Protein AF-A0A1H4YDI3-F1 (afdb_monomer)

Nearest PDB structures (foldseek):
  6fhm-assembly1_B  TM=6.737E-01  e=6.163E-01  Escherichia coli K-12
  8chx-assembly1_B  TM=6.871E-01  e=1.970E+00  Vibrio cholerae
  7z6x-assembly1_A  TM=6.974E-01  e=2.391E+00  Escherichia coli K-12
  8a4a-assembly1_A  TM=4.684E-01  e=6.574E-01  Homo sapiens
  2zpd-assembly1_A  TM=6.720E-01  e=4.865E+00  Escherichia coli K-12

Foldseek 3Di:
DPPVPVVVVVVVVVVVVVVVCCVPPVVVVVVVVVVVVVVVVVVVVVVVVVVVVVVVVVVVVVVLVVVLVLLLPQDDLVHRGGPLPRQADFFDALVSVCVSLPPFDWDDDVFKIKTACVVVDPFFGMKIFGADPVRTTLEIETETEPDCSNCQQDPVQHGHPSNVSNVVSCCVSAVPADQDQDSVWRFGFGQDDDPVDNRRSRGHTYGYDD

Secondary structure (DSSP, 8-state):
--GGG-HHHHHHHHHHHHHHHIIIIIHHHHHHHHHHHHHHHHHHHHHHHHHHHHHHHHHHHHHHHHHHHHHHTSB-TT-SSBTT-TTS-TTSBTHHHHHHTTTSEEEEETTEEEEE-BTTBSSEEEEEEEE-TTSBEEEEEEEEP-STT-TT--TTSS--HHHHHHHHHHHHHSTT--B--BTTB--BB---B-TT---B----BEE---

Structure (mmCIF, N/CA/C/O backbone):
data_AF-A0A1H4YDI3-F1
#
_entry.id   AF-A0A1H4YDI3-F1
#
loop_
_atom_site.group_PDB
_atom_site.id
_atom_site.type_symbol
_atom_site.label_atom_id
_atom_site.label_alt_id
_atom_site.label_comp_id
_atom_site.label_asym_id
_atom_site.label_entity_id
_atom_site.label_seq_id
_atom_site.pdbx_PDB_ins_code
_atom_site.Cartn_x
_atom_site.Cartn_y
_atom_site.Cartn_z
_atom_site.occupancy
_atom_site.B_iso_or_equiv
_atom_site.auth_seq_id
_atom_site.auth_comp_id
_atom_site.auth_asym_id
_atom_site.auth_atom_id
_atom_site.pdbx_PDB_model_num
ATOM 1 N N . MET A 1 1 ? 56.787 16.777 -76.808 1.00 64.00 1 MET A N 1
ATOM 2 C CA . MET A 1 1 ? 56.468 15.878 -75.679 1.00 64.00 1 MET A CA 1
ATOM 3 C C . MET A 1 1 ? 54.967 15.919 -75.471 1.00 64.00 1 MET A C 1
ATOM 5 O O . MET A 1 1 ? 54.433 17.010 -75.316 1.00 64.00 1 MET A O 1
ATOM 9 N N . ASP A 1 2 ? 54.290 14.775 -75.559 1.00 82.88 2 ASP A N 1
ATOM 10 C CA . ASP A 1 2 ? 52.839 14.692 -75.374 1.00 82.88 2 ASP A CA 1
ATOM 11 C C . ASP A 1 2 ? 52.529 14.698 -73.872 1.00 82.88 2 ASP A C 1
ATOM 13 O O . ASP A 1 2 ? 52.872 13.763 -73.145 1.00 82.88 2 ASP A O 1
ATOM 17 N N . TRP A 1 3 ? 51.937 15.787 -73.384 1.00 79.75 3 TRP A N 1
ATOM 18 C CA . TRP A 1 3 ? 51.653 15.993 -71.959 1.00 79.75 3 TRP A CA 1
ATOM 19 C C . TRP A 1 3 ? 50.736 14.902 -71.385 1.00 79.75 3 TRP A C 1
ATOM 21 O O . TRP A 1 3 ? 50.788 14.613 -70.191 1.00 79.75 3 TRP A O 1
ATOM 31 N N . LYS A 1 4 ? 49.960 14.234 -72.248 1.00 80.06 4 LYS A N 1
ATOM 32 C CA . LYS A 1 4 ? 49.072 13.116 -71.907 1.00 80.06 4 LYS A CA 1
ATOM 33 C C . LYS A 1 4 ? 49.805 11.898 -71.343 1.00 80.06 4 LYS A C 1
ATOM 35 O O . LYS A 1 4 ? 49.199 11.107 -70.632 1.00 80.06 4 LYS A O 1
ATOM 40 N N . SER A 1 5 ? 51.097 11.757 -71.639 1.00 83.69 5 SER A N 1
ATOM 41 C CA . SER A 1 5 ? 51.925 10.643 -71.158 1.00 83.69 5 SER A CA 1
ATOM 42 C C . SER A 1 5 ? 52.764 11.010 -69.931 1.00 83.69 5 SER A C 1
ATOM 44 O O . SER A 1 5 ? 53.575 10.203 -69.479 1.00 83.69 5 SER A O 1
ATOM 46 N N . HIS A 1 6 ? 52.615 12.225 -69.386 1.00 85.31 6 HIS A N 1
ATOM 47 C CA . HIS A 1 6 ? 53.397 12.640 -68.228 1.00 85.31 6 HIS A CA 1
ATOM 48 C C . HIS A 1 6 ? 52.883 11.914 -66.969 1.00 85.31 6 HIS A C 1
ATOM 50 O O . HIS A 1 6 ? 51.723 12.111 -66.589 1.00 85.31 6 HIS A O 1
ATOM 56 N N . PRO A 1 7 ? 53.717 11.115 -66.276 1.00 84.88 7 PRO A N 1
ATOM 57 C CA . PRO A 1 7 ? 53.269 10.209 -65.212 1.00 84.88 7 PRO A CA 1
ATOM 58 C C . PRO A 1 7 ? 52.548 10.933 -64.066 1.00 84.88 7 PRO A C 1
ATOM 60 O O . PRO A 1 7 ? 51.592 10.414 -63.498 1.00 84.88 7 PRO A O 1
ATOM 63 N N . VAL A 1 8 ? 52.943 12.177 -63.782 1.00 87.75 8 VAL A N 1
ATOM 64 C CA . VAL A 1 8 ? 52.304 13.028 -62.764 1.00 87.75 8 VAL A CA 1
ATOM 65 C C . VAL A 1 8 ? 50.861 13.405 -63.131 1.00 87.75 8 VAL A C 1
ATOM 67 O O . VAL A 1 8 ? 49.991 13.399 -62.265 1.00 87.75 8 VAL A O 1
ATOM 70 N N . ILE A 1 9 ? 50.582 13.711 -64.403 1.00 86.56 9 ILE A N 1
ATOM 71 C CA . ILE A 1 9 ? 49.241 14.128 -64.849 1.00 86.56 9 ILE A CA 1
ATOM 72 C C . ILE A 1 9 ? 48.292 12.926 -64.848 1.00 86.56 9 ILE A C 1
ATOM 74 O O . ILE A 1 9 ? 47.146 13.036 -64.410 1.00 86.56 9 ILE A O 1
ATOM 78 N N . VAL A 1 10 ? 48.780 11.756 -65.267 1.00 85.44 10 VAL A N 1
ATOM 79 C CA . VAL A 1 10 ? 48.018 10.502 -65.196 1.00 85.44 10 VAL A CA 1
ATOM 80 C C . VAL A 1 10 ? 47.691 10.151 -63.740 1.00 85.44 10 VAL A C 1
ATOM 82 O O . VAL A 1 10 ? 46.537 9.873 -63.431 1.00 85.44 10 VAL A O 1
ATOM 85 N N . ALA A 1 11 ? 48.659 10.267 -62.823 1.00 88.19 11 ALA A N 1
ATOM 86 C CA . ALA A 1 11 ? 48.428 10.023 -61.398 1.00 88.19 11 ALA A CA 1
ATOM 87 C C . ALA A 1 11 ? 47.399 10.995 -60.785 1.00 88.19 11 ALA A C 1
ATOM 89 O O . ALA A 1 11 ? 46.502 10.571 -60.051 1.00 88.19 11 ALA A O 1
ATOM 90 N N . LEU A 1 12 ? 47.483 12.290 -61.119 1.00 89.69 12 LEU A N 1
ATOM 91 C CA . LEU A 1 12 ? 46.531 13.303 -60.651 1.00 89.69 12 LEU A CA 1
ATOM 92 C C . LEU A 1 12 ? 45.117 13.055 -61.180 1.00 89.69 12 LEU A C 1
ATOM 94 O O . LEU A 1 12 ? 44.156 13.124 -60.417 1.00 89.69 12 LEU A O 1
ATOM 98 N N . THR A 1 13 ? 44.980 12.733 -62.467 1.00 87.19 13 THR A N 1
ATOM 99 C CA . THR A 1 13 ? 43.671 12.454 -63.075 1.00 87.19 13 THR A CA 1
ATOM 100 C C . THR A 1 13 ? 43.047 11.179 -62.510 1.00 87.19 13 THR A C 1
ATOM 102 O O . THR A 1 13 ? 41.872 11.201 -62.147 1.00 87.19 13 THR A O 1
ATOM 105 N N . SER A 1 14 ? 43.821 10.106 -62.308 1.00 90.94 14 SER A N 1
ATOM 106 C CA . SER A 1 14 ? 43.319 8.897 -61.637 1.00 90.94 14 SER A CA 1
ATOM 107 C C . SER A 1 14 ? 42.930 9.148 -60.176 1.00 90.94 14 SER A C 1
ATOM 109 O O . SER A 1 14 ? 41.908 8.638 -59.710 1.00 90.94 14 SER A O 1
ATOM 111 N N . GLY A 1 15 ? 43.703 9.972 -59.458 1.00 92.69 15 GLY A N 1
ATOM 112 C CA . GLY A 1 15 ? 43.397 10.360 -58.081 1.00 92.69 15 GLY A CA 1
ATOM 113 C C . GLY A 1 15 ? 42.101 11.168 -57.990 1.00 92.69 15 GLY A C 1
ATOM 114 O O . GLY A 1 15 ? 41.239 10.864 -57.167 1.00 92.69 15 GLY A O 1
ATOM 115 N N . ALA A 1 16 ? 41.921 12.141 -58.888 1.00 93.19 16 ALA A N 1
ATOM 116 C CA . ALA A 1 16 ? 40.720 12.967 -58.954 1.00 93.19 16 ALA A CA 1
ATOM 117 C C . ALA A 1 16 ? 39.462 12.146 -59.283 1.00 93.19 16 ALA A C 1
ATOM 119 O O . ALA A 1 16 ? 38.436 12.319 -58.628 1.00 93.19 16 ALA A O 1
ATOM 120 N N . VAL A 1 17 ? 39.543 11.215 -60.242 1.00 93.69 17 VAL A N 1
ATOM 121 C CA . VAL A 1 17 ? 38.416 10.331 -60.594 1.00 93.69 17 VAL A CA 1
ATOM 122 C C . VAL A 1 17 ? 38.048 9.410 -59.430 1.00 93.69 17 VAL A C 1
ATOM 124 O O . VAL A 1 17 ? 36.867 9.249 -59.130 1.00 93.69 17 VAL A O 1
ATOM 127 N N . THR A 1 18 ? 39.038 8.856 -58.725 1.00 93.19 18 THR A N 1
ATOM 128 C CA . THR A 1 18 ? 38.792 7.993 -57.558 1.00 93.19 18 THR A CA 1
ATOM 129 C C . THR A 1 18 ? 38.127 8.769 -56.420 1.00 93.19 18 THR A C 1
ATOM 131 O O . THR A 1 18 ? 37.152 8.297 -55.840 1.00 93.19 18 THR A O 1
ATOM 134 N N . LEU A 1 19 ? 38.594 9.989 -56.132 1.00 93.50 19 LEU A N 1
ATOM 135 C CA . LEU A 1 19 ? 37.962 10.864 -55.141 1.00 93.50 19 LEU A CA 1
ATOM 136 C C . LEU A 1 19 ? 36.527 11.224 -55.532 1.00 93.50 19 LEU A C 1
ATOM 138 O O . LEU A 1 19 ? 35.628 11.119 -54.700 1.00 93.50 19 LEU A O 1
ATOM 142 N N . ALA A 1 20 ? 36.294 11.591 -56.795 1.00 93.25 20 ALA A N 1
ATOM 143 C CA . ALA A 1 20 ? 34.955 11.881 -57.293 1.00 93.25 20 ALA A CA 1
ATOM 144 C C . ALA A 1 20 ? 34.028 10.663 -57.160 1.00 93.25 20 ALA A C 1
ATOM 146 O O . ALA A 1 20 ? 32.890 10.809 -56.715 1.00 93.25 20 ALA A O 1
ATOM 147 N N . PHE A 1 21 ? 34.510 9.454 -57.463 1.00 93.31 21 PHE A N 1
ATOM 148 C CA . PHE A 1 21 ? 33.749 8.218 -57.279 1.00 93.31 21 PHE A CA 1
ATOM 149 C C . PHE A 1 21 ? 33.417 7.957 -55.804 1.00 93.31 21 PHE A C 1
ATOM 151 O O . PHE A 1 21 ? 32.256 7.712 -55.474 1.00 93.31 21 PHE A O 1
ATOM 158 N N . CYS A 1 22 ? 34.393 8.077 -54.898 1.00 92.06 22 CYS A N 1
ATOM 159 C CA . CYS A 1 22 ? 34.168 7.916 -53.459 1.00 92.06 22 CYS A CA 1
ATOM 160 C C . CYS A 1 22 ? 33.130 8.914 -52.928 1.00 92.06 22 CYS A C 1
ATOM 162 O O . CYS A 1 22 ? 32.233 8.538 -52.174 1.00 92.06 22 CYS A O 1
ATOM 164 N N . ILE A 1 23 ? 33.211 10.175 -53.360 1.00 92.75 23 ILE A N 1
ATOM 165 C CA . ILE A 1 23 ? 32.286 11.227 -52.928 1.00 92.75 23 ILE A CA 1
ATOM 166 C C . ILE A 1 23 ? 30.879 11.003 -53.491 1.00 92.75 23 ILE A C 1
ATOM 168 O O . ILE A 1 23 ? 29.900 11.219 -52.785 1.00 92.75 23 ILE A O 1
ATOM 172 N N . THR A 1 24 ? 30.756 10.567 -54.745 1.00 92.38 24 THR A N 1
ATOM 173 C CA . THR A 1 24 ? 29.450 10.450 -55.420 1.00 92.38 24 THR A CA 1
ATOM 174 C C . THR A 1 24 ? 28.722 9.138 -55.147 1.00 92.38 24 THR A C 1
ATOM 176 O O . THR A 1 24 ? 27.497 9.111 -55.218 1.00 92.38 24 THR A O 1
ATOM 179 N N . THR A 1 25 ? 29.435 8.053 -54.832 1.00 93.69 25 THR A N 1
ATOM 180 C CA . THR A 1 25 ? 28.825 6.719 -54.675 1.00 93.69 25 THR A CA 1
ATOM 181 C C . THR A 1 25 ? 28.976 6.160 -53.269 1.00 93.69 25 THR A C 1
ATOM 183 O O . THR A 1 25 ? 27.986 5.760 -52.658 1.00 93.69 25 THR A O 1
ATOM 186 N N . VAL A 1 26 ? 30.190 6.178 -52.717 1.00 92.31 26 VAL A N 1
ATOM 187 C CA . VAL A 1 26 ? 30.479 5.548 -51.423 1.00 92.31 26 VAL A CA 1
ATOM 188 C C . VAL A 1 26 ? 29.873 6.362 -50.284 1.00 92.31 26 VAL A C 1
ATOM 190 O O . VAL A 1 26 ? 29.191 5.789 -49.434 1.00 92.31 26 VAL A O 1
ATOM 193 N N . LEU A 1 27 ? 30.056 7.689 -50.289 1.00 92.38 27 LEU A N 1
ATOM 194 C CA . LEU A 1 27 ? 29.499 8.544 -49.238 1.00 92.38 27 LEU A CA 1
ATOM 195 C C . LEU A 1 27 ? 27.965 8.471 -49.174 1.00 92.38 27 LEU A C 1
ATOM 197 O O . LEU A 1 27 ? 27.469 8.198 -48.085 1.00 92.38 27 LEU A O 1
ATOM 201 N N . PRO A 1 28 ? 27.196 8.606 -50.276 1.00 93.25 28 PRO A N 1
ATOM 202 C CA . PRO A 1 28 ? 25.737 8.543 -50.195 1.00 93.25 28 PRO A CA 1
ATOM 203 C C . PRO A 1 28 ? 25.201 7.175 -49.764 1.00 93.25 28 PRO A C 1
ATOM 205 O O . PRO A 1 28 ? 24.177 7.095 -49.089 1.00 93.25 28 PRO A O 1
ATOM 208 N N . VAL A 1 29 ? 25.872 6.082 -50.147 1.00 93.88 29 VAL A N 1
ATOM 209 C CA . VAL A 1 29 ? 25.499 4.737 -49.680 1.00 93.88 29 VAL A CA 1
ATOM 210 C C . VAL A 1 29 ? 25.747 4.618 -48.180 1.00 93.88 29 VAL A C 1
ATOM 212 O O . VAL A 1 29 ? 24.872 4.150 -47.453 1.00 93.88 29 VAL A O 1
ATOM 215 N N . TRP A 1 30 ? 26.900 5.085 -47.698 1.00 94.12 30 TRP A N 1
ATOM 216 C CA . TRP A 1 30 ? 27.223 5.056 -46.275 1.00 94.12 30 TRP A CA 1
ATOM 217 C C . TRP A 1 30 ? 26.272 5.926 -45.447 1.00 94.12 30 TRP A C 1
ATOM 219 O O . TRP A 1 30 ? 25.795 5.478 -44.405 1.00 94.12 30 TRP A O 1
ATOM 229 N N . THR A 1 31 ? 25.949 7.140 -45.908 1.00 94.25 31 THR A N 1
ATOM 230 C CA . THR A 1 31 ? 25.005 8.022 -45.206 1.00 94.25 31 THR A CA 1
ATOM 231 C C . THR A 1 31 ? 23.612 7.410 -45.157 1.00 94.25 31 THR A C 1
ATOM 233 O O . THR A 1 31 ? 23.021 7.400 -44.085 1.00 94.25 31 THR A O 1
ATOM 236 N N . LYS A 1 32 ? 23.126 6.796 -46.246 1.00 94.25 32 LYS A N 1
ATOM 237 C CA . LYS A 1 32 ? 21.841 6.073 -46.243 1.00 94.25 32 LYS A CA 1
ATOM 238 C C . LYS A 1 32 ? 21.826 4.893 -45.273 1.00 94.25 32 LYS A C 1
ATOM 240 O O . LYS A 1 32 ? 20.835 4.675 -44.586 1.00 94.25 32 LYS A O 1
ATOM 245 N N . VAL A 1 33 ? 22.912 4.120 -45.200 1.00 95.69 33 VAL A N 1
ATOM 246 C CA . VAL A 1 33 ? 23.022 3.018 -44.229 1.00 95.69 33 VAL A CA 1
ATOM 247 C C . VAL A 1 33 ? 22.999 3.555 -42.799 1.00 95.69 33 VAL A C 1
ATOM 249 O O . VAL A 1 33 ? 22.351 2.964 -41.936 1.00 95.69 33 VAL A O 1
ATOM 252 N N . LEU A 1 34 ? 23.679 4.673 -42.542 1.00 93.81 34 LEU A N 1
ATOM 253 C CA . LEU A 1 34 ? 23.698 5.297 -41.224 1.00 93.81 34 LEU A CA 1
ATOM 254 C C . LEU A 1 34 ? 22.325 5.871 -40.846 1.00 93.81 34 LEU A C 1
ATOM 256 O O . LEU A 1 34 ? 21.874 5.638 -39.730 1.00 93.81 34 LEU A O 1
ATOM 260 N N . GLU A 1 35 ? 21.644 6.547 -41.772 1.00 95.19 35 GLU A N 1
ATOM 261 C CA . GLU A 1 35 ? 20.272 7.043 -41.597 1.00 95.19 35 GLU A CA 1
ATOM 262 C C . GLU A 1 35 ? 19.302 5.901 -41.286 1.00 95.19 35 GLU A C 1
ATOM 264 O O . GLU A 1 35 ? 18.589 5.967 -40.289 1.00 95.19 35 GLU A O 1
ATOM 269 N N . ASN A 1 36 ? 19.354 4.802 -42.048 1.00 95.56 36 ASN A N 1
ATOM 270 C CA . ASN A 1 36 ? 18.513 3.630 -41.799 1.00 95.56 36 ASN A CA 1
ATOM 271 C C . ASN A 1 36 ? 18.736 3.038 -40.399 1.00 95.56 36 ASN A C 1
ATOM 273 O O . ASN A 1 36 ? 17.770 2.687 -39.724 1.00 95.56 36 ASN A O 1
ATOM 277 N N . ARG A 1 37 ? 19.993 2.954 -39.939 1.00 95.31 37 ARG A N 1
ATOM 278 C CA . ARG A 1 37 ? 20.310 2.487 -38.578 1.00 95.31 37 ARG A CA 1
ATOM 279 C C . ARG A 1 37 ? 19.818 3.460 -37.512 1.00 95.31 37 ARG A C 1
ATOM 281 O O . ARG A 1 37 ? 19.315 3.034 -36.481 1.00 95.31 37 ARG A O 1
ATOM 288 N N . VAL A 1 38 ? 19.954 4.765 -37.745 1.00 95.81 38 VAL A N 1
ATOM 289 C CA . VAL A 1 38 ? 19.428 5.790 -36.831 1.00 95.81 38 VAL A CA 1
ATOM 290 C C . VAL A 1 38 ? 17.906 5.682 -36.723 1.00 95.81 38 VAL A C 1
ATOM 292 O O . VAL A 1 38 ? 17.375 5.776 -35.618 1.00 95.81 38 VAL A O 1
ATOM 295 N N . ASP A 1 39 ? 17.207 5.439 -37.830 1.00 95.19 39 ASP A N 1
ATOM 296 C CA . ASP A 1 39 ? 15.757 5.242 -37.837 1.00 95.19 39 ASP A CA 1
ATOM 297 C C . ASP A 1 39 ? 15.333 3.939 -37.151 1.00 95.19 39 ASP A C 1
ATOM 299 O O . ASP A 1 39 ? 14.336 3.926 -36.426 1.00 95.19 39 ASP A O 1
ATOM 303 N N . GLU A 1 40 ? 16.091 2.857 -37.328 1.00 96.31 40 GLU A N 1
ATOM 304 C CA . GLU A 1 40 ? 15.892 1.591 -36.617 1.00 96.31 40 GLU A CA 1
ATOM 305 C C . GLU A 1 40 ? 16.035 1.781 -35.101 1.00 96.31 40 GLU A C 1
ATOM 307 O O . GLU A 1 40 ? 15.089 1.509 -34.360 1.00 96.31 40 GLU A O 1
ATOM 312 N N . TYR A 1 41 ? 17.134 2.386 -34.640 1.00 94.94 41 TYR A N 1
ATOM 313 C CA . TYR A 1 41 ? 17.329 2.676 -33.218 1.00 94.94 41 TYR A CA 1
ATOM 314 C C . TYR A 1 41 ? 16.264 3.622 -32.654 1.00 94.94 41 TYR A C 1
ATO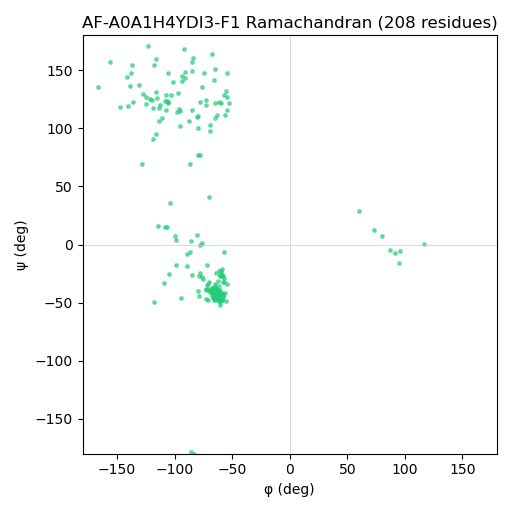M 316 O O . TYR A 1 41 ? 15.830 3.464 -31.514 1.00 94.94 41 TYR A O 1
ATOM 324 N N . ARG A 1 42 ? 15.788 4.600 -33.435 1.00 94.44 42 ARG A N 1
ATOM 325 C CA . ARG A 1 42 ? 14.675 5.466 -33.012 1.00 94.44 42 ARG A CA 1
ATOM 326 C C . ARG A 1 42 ? 13.388 4.674 -32.811 1.00 94.44 42 ARG A C 1
ATOM 328 O O . ARG A 1 42 ? 12.703 4.902 -31.815 1.00 94.44 42 ARG A O 1
ATOM 335 N N . LYS A 1 43 ? 13.065 3.750 -33.719 1.00 95.38 43 LYS A N 1
ATOM 336 C CA . LYS A 1 43 ? 11.889 2.874 -33.591 1.00 95.38 43 LYS A CA 1
ATOM 337 C C . LYS A 1 43 ? 11.999 1.966 -32.373 1.00 95.38 43 LYS A C 1
ATOM 339 O O . LYS A 1 43 ? 11.033 1.864 -31.623 1.00 95.38 43 LYS A O 1
ATOM 344 N N . GLU A 1 44 ? 13.169 1.377 -32.134 1.00 94.31 44 GLU A N 1
ATOM 345 C CA . GLU A 1 44 ? 13.418 0.570 -30.936 1.00 94.31 44 GLU A CA 1
ATOM 346 C C . GLU A 1 44 ? 13.214 1.389 -29.659 1.00 94.31 44 GLU A C 1
ATOM 348 O O . GLU A 1 44 ? 12.481 0.961 -28.771 1.00 94.31 44 GLU A O 1
ATOM 353 N N . VAL A 1 45 ? 13.777 2.600 -29.580 1.00 94.81 45 VAL A N 1
ATOM 354 C CA . VAL A 1 45 ? 13.612 3.484 -28.412 1.00 94.81 45 VAL A C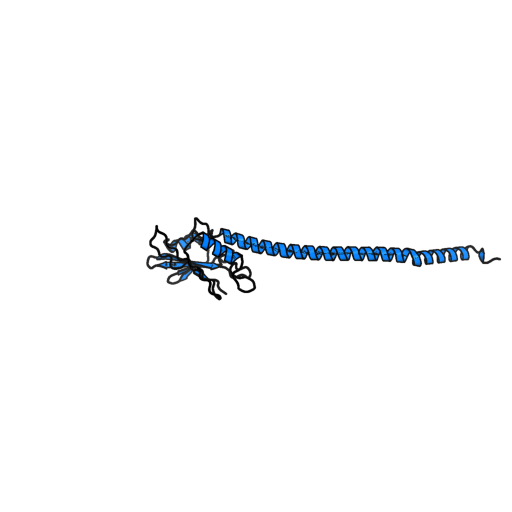A 1
ATOM 355 C C . VAL A 1 45 ? 12.144 3.843 -28.170 1.00 94.81 45 VAL A C 1
ATOM 357 O O . VAL A 1 45 ? 11.718 3.895 -27.015 1.00 94.81 45 VAL A O 1
ATOM 360 N N . VAL A 1 46 ? 11.356 4.087 -29.222 1.00 95.25 46 VAL A N 1
ATOM 361 C CA . VAL A 1 46 ? 9.912 4.342 -29.086 1.00 95.25 46 VAL A CA 1
ATOM 362 C C . VAL A 1 46 ? 9.185 3.095 -28.576 1.00 95.25 46 VAL A C 1
ATOM 364 O O . VAL A 1 46 ? 8.454 3.191 -27.592 1.00 95.25 46 VAL A O 1
ATOM 367 N N . GLY A 1 47 ? 9.451 1.920 -29.155 1.00 94.69 47 GLY A N 1
ATOM 368 C CA . GLY A 1 47 ? 8.832 0.662 -28.721 1.00 94.69 47 GLY A CA 1
ATOM 369 C C . GLY A 1 47 ? 9.194 0.269 -27.283 1.00 94.69 47 GLY A C 1
ATOM 370 O O . GLY A 1 47 ? 8.340 -0.181 -26.515 1.00 94.69 47 GLY A O 1
ATOM 371 N N . LEU A 1 48 ? 10.444 0.501 -26.873 1.00 95.00 48 LEU A N 1
ATOM 372 C CA . LEU A 1 48 ? 10.905 0.309 -25.494 1.00 95.00 48 LEU A CA 1
ATOM 373 C C . LEU A 1 48 ? 10.192 1.258 -24.524 1.00 95.00 48 LEU A C 1
ATOM 375 O O . LEU A 1 48 ? 9.759 0.823 -23.459 1.00 95.00 48 LEU A O 1
ATOM 379 N N . LYS A 1 49 ? 10.015 2.534 -24.890 1.00 94.06 49 LYS A N 1
ATOM 380 C CA . LYS A 1 49 ? 9.282 3.505 -24.059 1.00 94.06 49 LYS A CA 1
ATOM 381 C C . LYS A 1 49 ? 7.816 3.123 -23.870 1.00 94.06 49 LYS A C 1
ATOM 383 O O . LYS A 1 49 ? 7.307 3.227 -22.757 1.00 94.06 49 LYS A O 1
ATOM 388 N N . GLU A 1 50 ? 7.147 2.669 -24.925 1.00 95.50 50 GLU A N 1
ATOM 389 C CA . GLU A 1 50 ? 5.766 2.182 -24.831 1.00 95.50 50 GLU A CA 1
ATOM 390 C C . GLU A 1 50 ? 5.671 0.935 -23.945 1.00 95.50 50 GLU A C 1
ATOM 392 O O . GLU A 1 50 ? 4.797 0.856 -23.083 1.00 95.50 50 GLU A O 1
ATOM 397 N N . SER A 1 51 ? 6.618 0.004 -24.084 1.00 93.12 51 SER A N 1
ATOM 398 C CA . SER A 1 51 ? 6.674 -1.208 -23.260 1.00 93.12 51 SER A CA 1
ATOM 399 C C . SER A 1 51 ? 6.881 -0.895 -21.775 1.00 93.12 51 SER A C 1
ATOM 401 O O . SER A 1 51 ? 6.227 -1.502 -20.927 1.00 93.12 51 SER A O 1
ATOM 403 N N . ILE A 1 52 ? 7.743 0.078 -21.454 1.00 94.81 52 ILE A N 1
ATOM 404 C CA . ILE A 1 52 ? 7.939 0.563 -20.079 1.00 94.81 52 ILE A CA 1
ATOM 405 C C . ILE A 1 52 ? 6.638 1.156 -19.542 1.00 94.81 52 ILE A C 1
ATOM 407 O O . ILE A 1 52 ? 6.186 0.748 -18.478 1.00 94.81 52 ILE A O 1
ATOM 411 N N . LYS A 1 53 ? 5.977 2.033 -20.308 1.00 94.62 53 LYS A N 1
ATOM 412 C CA . LYS A 1 53 ? 4.718 2.656 -19.884 1.00 94.62 53 LYS A CA 1
ATOM 413 C C . LYS A 1 53 ? 3.632 1.617 -19.579 1.00 94.62 53 LYS A C 1
ATOM 415 O O . LYS A 1 53 ? 2.986 1.690 -18.539 1.00 94.62 53 LYS A O 1
ATOM 420 N N . VAL A 1 54 ? 3.469 0.618 -20.447 1.00 95.88 54 VAL A N 1
ATOM 421 C CA . VAL A 1 54 ? 2.505 -0.476 -20.235 1.00 95.88 54 VAL A CA 1
ATOM 422 C C . VAL A 1 54 ? 2.875 -1.320 -19.009 1.00 95.88 54 VAL A C 1
ATOM 424 O O . VAL A 1 54 ? 1.995 -1.742 -18.256 1.00 95.88 54 VAL A O 1
ATOM 427 N N . SER A 1 55 ? 4.168 -1.574 -18.786 1.00 93.25 55 SER A N 1
ATOM 428 C CA . SER A 1 55 ? 4.651 -2.307 -17.611 1.00 93.25 55 SER A CA 1
ATOM 429 C C . SER A 1 55 ? 4.407 -1.540 -16.308 1.00 93.25 55 SER A C 1
ATOM 431 O O . SER A 1 55 ? 3.988 -2.145 -15.318 1.00 93.25 55 SER A O 1
ATOM 433 N N . ASP A 1 56 ? 4.614 -0.224 -16.306 1.00 93.56 56 ASP A N 1
ATOM 434 C CA . ASP A 1 56 ? 4.364 0.645 -15.153 1.00 93.56 56 ASP A CA 1
ATOM 435 C C . ASP A 1 56 ? 2.867 0.697 -14.824 1.00 93.56 56 ASP A C 1
ATOM 437 O O . ASP A 1 56 ? 2.471 0.463 -13.682 1.00 93.56 56 ASP A O 1
ATOM 441 N N . GLU A 1 57 ? 2.012 0.891 -15.834 1.00 90.00 57 GLU A N 1
ATOM 442 C CA . GLU A 1 57 ? 0.553 0.870 -15.672 1.00 90.00 57 GLU A CA 1
ATOM 443 C C . GLU A 1 57 ? 0.063 -0.475 -15.114 1.00 90.00 57 GLU A C 1
ATOM 445 O O . GLU A 1 57 ? -0.760 -0.523 -14.195 1.00 90.00 57 GLU A O 1
ATOM 450 N N . ARG A 1 58 ? 0.609 -1.587 -15.618 1.00 89.56 58 ARG A N 1
ATOM 451 C CA . ARG A 1 58 ? 0.296 -2.933 -15.124 1.00 89.56 58 ARG A CA 1
ATOM 452 C C . ARG A 1 58 ? 0.795 -3.157 -13.694 1.00 89.56 58 ARG A C 1
ATOM 454 O O . ARG A 1 58 ? 0.100 -3.808 -12.916 1.00 89.56 58 ARG A O 1
ATOM 461 N N . SER A 1 59 ? 1.962 -2.628 -13.337 1.00 86.94 59 SER A N 1
ATOM 462 C CA . SER A 1 59 ? 2.509 -2.742 -11.979 1.00 86.94 59 SER A CA 1
ATOM 463 C C . SER A 1 59 ? 1.650 -1.971 -10.982 1.00 86.94 59 SER A C 1
ATOM 465 O O . SER A 1 59 ? 1.251 -2.534 -9.966 1.00 86.94 59 SER A O 1
ATOM 467 N N . LEU A 1 60 ? 1.248 -0.745 -11.329 1.00 84.62 60 LEU A N 1
ATOM 468 C CA . LEU A 1 60 ? 0.303 0.046 -10.538 1.00 84.62 60 LEU A CA 1
ATOM 469 C C . LEU A 1 60 ? -1.053 -0.657 -10.402 1.00 84.62 60 LEU A C 1
ATOM 471 O O . LEU A 1 60 ? -1.637 -0.680 -9.318 1.00 84.62 60 LEU A O 1
ATOM 475 N N . TYR A 1 61 ? -1.554 -1.268 -11.478 1.00 79.06 61 TYR A N 1
ATOM 476 C CA . TYR A 1 61 ? -2.787 -2.054 -11.438 1.00 79.06 61 TYR A CA 1
ATOM 477 C C . TYR A 1 61 ? -2.682 -3.239 -10.467 1.00 79.06 61 TYR A C 1
ATOM 479 O O . TYR A 1 61 ? -3.576 -3.447 -9.641 1.00 79.06 61 TYR A O 1
ATOM 487 N N . PHE A 1 62 ? -1.594 -4.010 -10.535 1.00 81.00 62 PHE A N 1
ATOM 488 C CA . PHE A 1 62 ? -1.387 -5.138 -9.630 1.00 81.00 62 PHE A CA 1
ATOM 489 C C . PHE A 1 62 ? -1.162 -4.700 -8.192 1.00 81.00 62 PHE A C 1
ATOM 491 O O . PHE A 1 62 ? -1.678 -5.359 -7.296 1.00 81.00 62 PHE A O 1
ATOM 498 N N . GLU A 1 63 ? -0.462 -3.596 -7.951 1.00 80.81 63 GLU A N 1
ATOM 499 C CA . GLU A 1 63 ? -0.291 -3.057 -6.605 1.00 80.81 63 GLU A CA 1
ATOM 500 C C . GLU A 1 63 ? -1.643 -2.660 -6.001 1.00 80.81 63 GLU A C 1
ATOM 502 O O . GLU A 1 63 ? -1.975 -3.092 -4.896 1.00 80.81 63 GLU A O 1
ATOM 507 N N . LYS A 1 64 ? -2.480 -1.937 -6.761 1.00 75.25 64 LYS A N 1
ATOM 508 C CA . LYS A 1 64 ? -3.850 -1.589 -6.352 1.00 75.25 64 LYS A CA 1
ATOM 509 C C . LY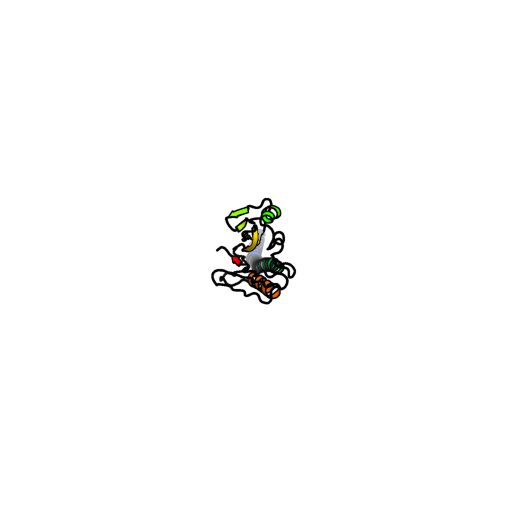S A 1 64 ? -4.687 -2.835 -6.057 1.00 75.25 64 LYS A C 1
ATOM 511 O O . LYS A 1 64 ? -5.375 -2.892 -5.040 1.00 75.25 64 LYS A O 1
ATOM 516 N N . ARG A 1 65 ? -4.602 -3.862 -6.909 1.00 71.88 65 ARG A N 1
ATOM 517 C CA . ARG A 1 65 ? -5.348 -5.116 -6.730 1.00 71.88 65 ARG A CA 1
ATOM 518 C C . ARG A 1 65 ? -4.828 -5.955 -5.563 1.00 71.88 65 ARG A C 1
ATOM 520 O O . ARG A 1 65 ? -5.625 -6.556 -4.854 1.00 71.88 65 ARG A O 1
ATOM 527 N N . ASN A 1 66 ? -3.520 -6.003 -5.343 1.00 76.50 66 ASN A N 1
ATOM 528 C CA . ASN A 1 66 ? -2.931 -6.741 -4.230 1.00 76.50 66 ASN A CA 1
ATOM 529 C C . ASN A 1 66 ? -3.286 -6.072 -2.898 1.00 76.50 66 ASN A C 1
ATOM 531 O O . ASN A 1 66 ? -3.711 -6.749 -1.966 1.00 76.50 66 ASN A O 1
ATOM 535 N N . LYS A 1 67 ? -3.249 -4.732 -2.852 1.00 71.12 67 LYS A N 1
ATOM 536 C CA . LYS A 1 67 ? -3.802 -3.957 -1.736 1.00 71.12 67 LYS A CA 1
ATOM 537 C C . LYS A 1 67 ? -5.272 -4.314 -1.507 1.00 71.12 67 LYS A C 1
ATOM 539 O O . LYS A 1 67 ? -5.616 -4.675 -0.391 1.00 71.12 67 LYS A O 1
ATOM 544 N N . ALA A 1 68 ? -6.115 -4.338 -2.544 1.00 64.69 68 ALA A N 1
ATOM 545 C CA . ALA A 1 68 ? -7.522 -4.753 -2.432 1.00 64.69 68 ALA A CA 1
ATOM 546 C C . ALA A 1 68 ? -7.706 -6.167 -1.842 1.00 64.69 68 ALA A C 1
ATOM 548 O O . ALA A 1 68 ? -8.578 -6.386 -1.006 1.00 64.69 68 ALA A O 1
ATOM 549 N N . LEU A 1 69 ? -6.874 -7.130 -2.246 1.00 68.44 69 LEU A N 1
ATOM 550 C CA . LEU A 1 69 ? -6.946 -8.514 -1.763 1.00 68.44 69 LEU A CA 1
ATOM 551 C C . LEU A 1 69 ? -6.507 -8.665 -0.303 1.00 68.44 69 LEU A C 1
ATOM 553 O O . LEU A 1 69 ? -7.080 -9.479 0.423 1.00 68.44 69 LEU A O 1
ATOM 557 N N . LEU A 1 70 ? -5.532 -7.868 0.152 1.00 67.94 70 LEU A N 1
ATOM 558 C CA . LEU A 1 70 ? -5.180 -7.798 1.575 1.00 67.94 70 LEU A CA 1
ATOM 559 C C . LEU A 1 70 ? -6.395 -7.405 2.432 1.00 67.94 70 LEU A C 1
ATOM 561 O O . LEU A 1 70 ? -6.535 -7.887 3.558 1.00 67.94 70 LEU A O 1
ATOM 565 N N . TRP A 1 71 ? -7.298 -6.592 1.879 1.00 65.50 71 TRP A N 1
ATOM 566 C CA . TRP A 1 71 ? -8.549 -6.204 2.523 1.00 65.50 71 TRP A CA 1
ATOM 567 C C . TRP A 1 71 ? -9.645 -7.263 2.427 1.00 65.50 71 TRP A C 1
ATOM 569 O O . TRP A 1 71 ? -10.330 -7.501 3.422 1.00 65.50 71 TRP A O 1
ATOM 579 N N . ASP A 1 72 ? -9.796 -7.934 1.286 1.00 63.88 72 ASP A N 1
ATOM 580 C CA . ASP A 1 72 ? -10.826 -8.969 1.099 1.00 63.88 72 ASP A CA 1
ATOM 581 C C . ASP A 1 72 ? -10.627 -10.161 2.060 1.00 63.88 72 ASP A C 1
ATOM 583 O O . ASP A 1 72 ? -11.578 -10.736 2.581 1.00 63.88 72 ASP A O 1
ATOM 587 N N . GLY A 1 73 ? -9.373 -10.461 2.417 1.00 59.47 73 GLY A N 1
ATOM 588 C CA . GLY A 1 73 ? -9.029 -11.456 3.440 1.00 59.47 73 GLY A CA 1
ATOM 589 C C . GLY A 1 73 ? -9.006 -10.939 4.884 1.00 59.47 73 GLY A C 1
ATOM 590 O O . GLY A 1 73 ? -8.622 -11.688 5.790 1.00 59.47 73 GLY A O 1
ATOM 591 N N . SER A 1 74 ? -9.344 -9.668 5.123 1.00 65.00 74 SER A N 1
ATOM 592 C CA . SER A 1 74 ? -9.204 -9.063 6.451 1.00 65.00 74 SER A CA 1
ATOM 593 C C . SER A 1 74 ? -10.299 -9.499 7.423 1.00 65.00 74 SER A C 1
ATOM 595 O O . SER A 1 74 ? -10.019 -9.583 8.611 1.00 65.00 74 SER A O 1
ATOM 597 N N . ILE A 1 75 ? -11.502 -9.856 6.968 1.00 68.62 75 ILE A N 1
ATOM 598 C CA . ILE A 1 75 ? -12.593 -10.308 7.847 1.00 68.62 75 ILE A CA 1
ATOM 599 C C . ILE A 1 75 ? -12.879 -11.780 7.555 1.00 68.62 75 ILE A C 1
ATOM 601 O O . ILE A 1 75 ? -13.443 -12.127 6.520 1.00 68.62 75 ILE A O 1
ATOM 605 N N . SER A 1 76 ? -12.468 -12.660 8.469 1.00 69.25 76 SER A N 1
ATOM 606 C CA . SER A 1 76 ? -12.747 -14.094 8.349 1.00 69.25 76 SER A CA 1
ATOM 607 C C . SER A 1 76 ? -14.212 -14.383 8.670 1.00 69.25 76 SER A C 1
ATOM 609 O O . SER A 1 76 ? -14.789 -13.773 9.565 1.00 69.25 76 SER A O 1
ATOM 611 N N . LYS A 1 77 ? -14.796 -15.389 8.016 1.00 70.00 77 LYS A N 1
ATOM 612 C CA . LYS A 1 77 ? -16.133 -15.896 8.360 1.00 70.00 77 LYS A CA 1
ATOM 613 C C . LYS A 1 77 ? -16.229 -16.358 9.821 1.00 70.00 77 LYS A C 1
ATOM 615 O O . LYS A 1 77 ? -17.292 -16.273 10.428 1.00 70.00 77 LYS A O 1
ATOM 620 N N . ASP A 1 78 ? -15.109 -16.805 10.384 1.00 78.62 78 ASP A N 1
ATOM 621 C CA . ASP A 1 78 ? -15.029 -17.306 11.757 1.00 78.62 78 ASP A CA 1
ATOM 622 C C . ASP A 1 78 ? -14.720 -16.207 12.790 1.00 78.62 78 ASP A C 1
ATOM 624 O O . ASP A 1 78 ? -14.760 -16.471 13.992 1.00 78.62 78 ASP A O 1
ATOM 628 N N . ALA A 1 79 ? -14.398 -14.980 12.354 1.00 78.62 79 ALA A N 1
ATOM 629 C CA . ALA A 1 79 ? -13.992 -13.894 13.243 1.00 78.62 79 ALA A CA 1
ATOM 630 C C . ALA A 1 79 ? -14.672 -12.562 12.876 1.00 78.62 79 ALA A C 1
ATOM 632 O O . ALA A 1 79 ? -14.470 -12.050 11.776 1.00 78.62 79 ALA A O 1
ATOM 633 N N . PRO A 1 80 ? -15.412 -11.932 13.808 1.00 78.25 80 PRO A N 1
ATOM 634 C CA . PRO A 1 80 ? -16.122 -10.687 13.528 1.00 78.25 80 PRO A CA 1
ATOM 635 C C . PRO A 1 80 ? -15.261 -9.431 13.483 1.00 78.25 80 PRO A C 1
ATOM 637 O O . PRO A 1 80 ? -15.787 -8.346 13.242 1.00 78.25 80 PRO A O 1
ATOM 640 N N . TYR A 1 81 ? -13.953 -9.568 13.677 1.00 83.88 81 TYR A N 1
ATOM 641 C CA . TYR A 1 81 ? -13.014 -8.459 13.696 1.00 83.88 81 TYR A CA 1
ATOM 642 C C . TYR A 1 81 ? -11.984 -8.609 12.571 1.00 83.88 81 TYR A C 1
ATOM 644 O O . TYR A 1 81 ? -11.693 -9.737 12.152 1.00 83.88 81 TYR A O 1
ATOM 652 N N . PRO A 1 82 ? -11.395 -7.496 12.097 1.00 82.38 82 PRO A N 1
ATOM 653 C CA . PRO A 1 82 ? -10.298 -7.546 11.146 1.00 82.38 82 PRO A CA 1
ATOM 654 C C . PRO A 1 82 ? -9.143 -8.424 11.648 1.00 82.38 82 PRO A C 1
ATOM 656 O O . PRO A 1 82 ? -8.850 -8.513 12.845 1.00 82.38 82 PRO A O 1
ATOM 659 N N . LYS A 1 83 ? -8.448 -9.077 10.723 1.00 82.81 83 LYS A N 1
ATOM 660 C CA . LYS A 1 83 ? -7.339 -9.982 11.005 1.00 82.81 83 LYS A CA 1
ATOM 661 C C . LYS A 1 83 ? -6.261 -9.238 11.793 1.00 82.81 83 LYS A C 1
ATOM 663 O O . LYS A 1 83 ? -5.820 -8.165 11.401 1.00 82.81 83 LYS A O 1
ATOM 668 N N . GLY A 1 84 ? -5.845 -9.821 12.917 1.00 85.88 84 GLY A N 1
ATOM 669 C CA . GLY A 1 84 ? -4.906 -9.195 13.856 1.00 85.88 84 GLY A CA 1
ATOM 670 C C . GLY A 1 84 ? -5.566 -8.375 14.973 1.00 85.88 84 GLY A C 1
ATOM 671 O O . GLY A 1 84 ? -4.882 -8.002 15.919 1.00 85.88 84 GLY A O 1
ATOM 672 N N . PHE A 1 85 ? -6.886 -8.167 14.931 1.00 89.75 85 PHE A N 1
ATOM 673 C CA . PHE A 1 85 ? -7.638 -7.391 15.927 1.00 89.75 85 PHE A CA 1
ATOM 674 C C . PHE A 1 85 ? -8.529 -8.248 16.835 1.00 89.75 85 PHE A C 1
ATOM 676 O O . PHE A 1 85 ? -9.359 -7.724 17.565 1.00 89.75 85 PHE A O 1
ATOM 683 N N . ASN A 1 86 ? -8.317 -9.566 16.856 1.00 89.19 86 ASN A N 1
ATOM 684 C CA . ASN A 1 86 ? -9.049 -10.498 17.725 1.00 89.19 86 ASN A CA 1
ATOM 685 C C . ASN A 1 86 ? -8.564 -10.494 19.190 1.00 89.19 86 ASN A C 1
ATOM 687 O O . ASN A 1 86 ? -9.061 -11.271 20.002 1.00 89.19 86 ASN A O 1
ATOM 691 N N . GLY A 1 87 ? -7.561 -9.677 19.531 1.00 93.06 87 GLY A N 1
ATOM 692 C CA . GLY A 1 87 ? -6.987 -9.637 20.879 1.00 93.06 87 GLY A CA 1
ATOM 693 C C . GLY A 1 87 ? -7.927 -9.029 21.923 1.00 93.06 87 GLY A C 1
ATOM 694 O O . GLY A 1 87 ? -7.917 -9.460 23.076 1.00 93.06 87 GLY A O 1
ATOM 695 N N . VAL A 1 88 ? -8.766 -8.074 21.516 1.00 94.88 88 VAL A N 1
ATOM 696 C CA . VAL A 1 88 ? -9.787 -7.445 22.361 1.00 94.88 88 VAL A CA 1
ATOM 697 C C . VAL A 1 88 ? -11.132 -7.602 21.671 1.00 94.88 88 VAL A C 1
ATOM 699 O O . VAL A 1 88 ? -11.312 -7.138 20.549 1.00 94.88 88 VAL A O 1
ATOM 702 N N . VAL A 1 89 ? -12.072 -8.260 22.341 1.00 92.88 89 VAL A N 1
ATOM 703 C CA . VAL A 1 89 ? -13.417 -8.510 21.820 1.00 92.88 89 VAL A CA 1
ATOM 704 C C . VAL A 1 89 ? -14.471 -7.804 22.669 1.00 92.88 89 VAL A C 1
ATOM 706 O O . VAL A 1 89 ? -14.244 -7.472 23.832 1.00 92.88 89 VAL A O 1
ATOM 709 N N . ILE A 1 90 ? -15.655 -7.583 22.100 1.00 91.00 90 ILE A N 1
ATOM 710 C CA . ILE A 1 90 ? -16.804 -7.060 22.849 1.00 91.00 90 ILE A CA 1
ATOM 711 C C . ILE A 1 90 ? -17.083 -7.964 24.063 1.00 91.00 90 ILE A C 1
ATOM 713 O O . ILE A 1 90 ? -17.154 -9.187 23.941 1.00 91.00 90 ILE A O 1
ATOM 717 N N . GLY A 1 91 ? -17.253 -7.348 25.233 1.00 91.75 91 GLY A N 1
ATOM 718 C CA . GLY A 1 91 ? -17.448 -8.002 26.526 1.00 91.75 91 GLY A CA 1
ATOM 719 C C . GLY A 1 91 ? -16.172 -8.185 27.352 1.00 91.75 91 GLY A C 1
ATOM 720 O O . GLY A 1 91 ? -16.283 -8.413 28.561 1.00 91.75 91 GLY A O 1
ATOM 721 N N . ASP A 1 92 ? -14.986 -8.052 26.747 1.00 96.06 92 ASP A N 1
ATOM 722 C CA . ASP A 1 92 ? -13.717 -8.050 27.481 1.00 96.06 92 ASP A CA 1
ATOM 723 C C . ASP A 1 92 ? -13.615 -6.826 28.411 1.00 96.06 92 ASP A C 1
ATOM 725 O O . ASP A 1 92 ? -14.180 -5.768 28.111 1.00 96.06 92 ASP A O 1
ATOM 729 N N . PRO A 1 93 ? -12.877 -6.927 29.532 1.00 97.56 93 PRO A N 1
ATOM 730 C CA . PRO A 1 93 ? -12.568 -5.765 30.356 1.00 97.56 93 PRO A CA 1
ATOM 731 C C . PRO A 1 93 ? -11.660 -4.793 29.595 1.00 97.56 93 PRO A C 1
ATOM 733 O O . PRO A 1 93 ? -10.717 -5.208 28.918 1.00 97.56 93 PRO A O 1
ATOM 736 N N . ILE A 1 94 ? -11.893 -3.489 29.757 1.00 97.25 94 ILE A N 1
ATOM 737 C CA . ILE A 1 94 ? -11.125 -2.449 29.055 1.00 97.25 94 ILE A CA 1
ATOM 738 C C . ILE A 1 94 ? -9.624 -2.487 29.378 1.00 97.25 94 ILE A C 1
ATOM 740 O O . ILE A 1 94 ? -8.805 -2.123 28.539 1.00 97.25 94 ILE A O 1
ATOM 744 N N . SER A 1 95 ? -9.241 -3.000 30.552 1.00 97.00 95 SER A N 1
ATOM 745 C CA . SER A 1 95 ? -7.838 -3.186 30.947 1.00 97.00 95 SER A CA 1
ATOM 746 C C . SER A 1 95 ? -7.057 -4.082 29.981 1.00 97.00 95 SER A C 1
ATOM 748 O O . SER A 1 95 ? -5.856 -3.906 29.815 1.00 97.00 95 SER A O 1
ATOM 750 N N . LYS A 1 96 ? -7.739 -5.004 29.288 1.00 97.75 96 LYS A N 1
ATOM 751 C CA . LYS A 1 96 ? -7.124 -5.898 28.301 1.00 97.75 96 LYS A CA 1
ATOM 752 C C . LYS A 1 96 ? -6.546 -5.140 27.101 1.00 97.75 96 LYS A C 1
ATOM 754 O O . LYS A 1 96 ? -5.626 -5.635 26.455 1.00 97.75 96 LYS A O 1
ATOM 759 N N . VAL A 1 97 ? -7.054 -3.939 26.803 1.00 97.06 97 VAL A N 1
ATOM 760 C CA . VAL A 1 97 ? -6.525 -3.086 25.726 1.00 97.06 97 VAL A CA 1
ATOM 761 C C . VAL A 1 97 ? -5.066 -2.720 25.995 1.00 97.06 97 VAL A C 1
ATOM 763 O O . VAL A 1 97 ? -4.249 -2.789 25.080 1.00 97.06 97 VAL A O 1
ATOM 766 N N . ASP A 1 98 ? -4.719 -2.394 27.242 1.00 96.69 98 ASP A N 1
ATOM 767 C CA . ASP A 1 98 ? -3.345 -2.041 27.614 1.00 96.69 98 ASP A CA 1
ATOM 768 C C . ASP A 1 98 ? -2.382 -3.227 27.445 1.00 96.69 98 ASP A C 1
ATOM 770 O O . ASP A 1 98 ? -1.246 -3.051 26.998 1.00 96.69 98 ASP A O 1
ATOM 774 N N . ASP A 1 99 ? -2.852 -4.438 27.755 1.00 97.31 99 ASP A N 1
ATOM 775 C CA . ASP A 1 99 ? -2.064 -5.667 27.645 1.00 97.31 99 ASP A CA 1
ATOM 776 C C . ASP A 1 99 ? -1.822 -6.059 26.182 1.00 97.31 99 ASP A C 1
ATOM 778 O O . ASP A 1 99 ? -0.692 -6.352 25.785 1.00 97.31 99 ASP A O 1
ATOM 782 N N . VAL A 1 100 ? -2.881 -6.042 25.366 1.00 97.00 100 VAL A N 1
ATOM 783 C CA . VAL A 1 100 ? -2.823 -6.427 23.947 1.00 97.00 100 VAL A CA 1
ATOM 784 C C . VAL A 1 100 ? -2.013 -5.418 23.136 1.00 97.00 100 VAL A C 1
ATOM 786 O O . VAL A 1 100 ? -1.230 -5.809 22.271 1.00 97.00 100 VAL A O 1
ATOM 789 N N . TYR A 1 101 ? -2.157 -4.125 23.430 1.00 95.38 101 TYR A N 1
ATOM 790 C CA . TYR A 1 101 ? -1.493 -3.043 22.701 1.00 95.38 101 TYR A CA 1
ATOM 791 C C . TYR A 1 101 ? -0.309 -2.454 23.465 1.00 95.38 101 TYR A C 1
ATOM 793 O O . TYR A 1 101 ? -0.021 -1.257 23.376 1.00 95.38 101 TYR A O 1
ATOM 801 N N . LYS A 1 102 ? 0.429 -3.302 24.186 1.00 94.50 102 LYS A N 1
ATOM 802 C CA . LYS A 1 102 ? 1.603 -2.880 24.947 1.00 94.50 102 LYS A CA 1
ATOM 803 C C . LYS A 1 102 ? 2.609 -2.139 24.058 1.00 94.50 102 LYS A C 1
ATOM 805 O O . LYS A 1 102 ? 3.023 -2.612 22.998 1.00 94.50 102 LYS A O 1
ATOM 810 N N . GLY A 1 103 ? 2.994 -0.938 24.489 1.00 92.75 103 GLY A N 1
ATOM 811 C CA . GLY A 1 103 ? 3.904 -0.064 23.744 1.00 92.75 103 GLY A CA 1
ATOM 812 C C . GLY A 1 103 ? 3.283 0.598 22.508 1.00 92.75 103 GLY A C 1
ATOM 813 O O . GLY A 1 103 ? 4.012 1.091 21.651 1.00 92.75 103 GLY A O 1
ATOM 814 N N . ALA A 1 104 ? 1.960 0.561 22.332 1.00 94.44 104 ALA A N 1
ATOM 815 C CA . ALA A 1 104 ? 1.263 1.493 21.448 1.00 94.44 104 ALA A CA 1
ATOM 816 C C . ALA A 1 104 ? 0.979 2.805 22.190 1.00 94.44 104 ALA A C 1
ATOM 818 O O . ALA A 1 104 ? 0.988 2.855 23.422 1.00 94.44 104 ALA A O 1
ATOM 819 N N . LYS A 1 105 ? 0.717 3.871 21.435 1.00 96.38 105 LYS A N 1
ATOM 820 C CA . LYS A 1 105 ? 0.249 5.129 22.008 1.00 96.38 105 LYS A CA 1
ATOM 821 C C . LYS A 1 105 ? -1.256 4.996 22.255 1.00 96.38 105 LYS A C 1
ATOM 823 O O . LYS A 1 105 ? -2.036 4.904 21.313 1.00 96.38 105 LYS A O 1
ATOM 828 N N . ILE A 1 106 ? -1.634 4.929 23.529 1.00 97.06 106 ILE A N 1
ATOM 829 C CA . ILE A 1 106 ? -3.016 4.725 23.971 1.00 97.06 106 ILE A CA 1
ATOM 830 C C . ILE A 1 106 ? -3.536 6.032 24.572 1.00 97.06 106 ILE A C 1
ATOM 832 O O . ILE A 1 106 ? -2.945 6.562 25.513 1.00 97.06 106 ILE A O 1
ATOM 836 N N . GLU A 1 107 ? -4.647 6.543 24.048 1.00 97.12 107 GLU A N 1
ATOM 837 C CA . GLU A 1 107 ? -5.338 7.716 24.586 1.00 97.12 107 GLU A CA 1
ATOM 838 C C . GLU A 1 107 ? -6.613 7.271 25.307 1.00 97.12 107 GLU A C 1
ATOM 840 O O . GLU A 1 107 ? -7.492 6.644 24.714 1.00 97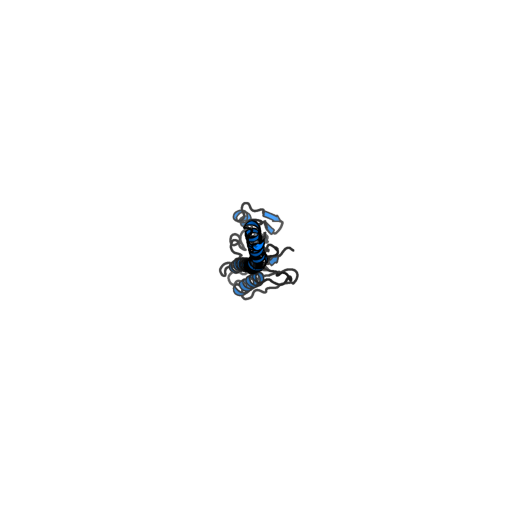.12 107 GLU A O 1
ATOM 845 N N . LYS A 1 108 ? -6.725 7.601 26.596 1.00 96.69 108 LYS A N 1
ATOM 846 C CA . LYS A 1 108 ? -7.881 7.248 27.430 1.00 96.69 108 LYS A CA 1
ATOM 847 C C . LYS A 1 108 ? -8.729 8.489 27.690 1.00 96.69 108 LYS A C 1
ATOM 849 O O . LYS A 1 108 ? -8.229 9.468 28.241 1.00 96.69 108 LYS A O 1
ATOM 854 N N . LYS A 1 109 ? -10.016 8.437 27.340 1.00 93.44 109 LYS A N 1
ATOM 855 C CA . LYS A 1 109 ? -11.008 9.471 27.675 1.00 93.44 109 LYS A CA 1
ATOM 856 C C . LYS A 1 109 ? -12.179 8.866 28.441 1.00 93.44 109 LYS A C 1
ATOM 858 O O . LYS A 1 109 ? -12.310 7.651 28.584 1.00 93.44 109 LYS A O 1
ATOM 863 N N . LYS A 1 110 ? -13.052 9.727 28.969 1.00 92.69 110 LYS A N 1
ATOM 864 C CA . LYS A 1 110 ? -14.264 9.281 29.661 1.00 92.69 110 LYS A CA 1
ATOM 865 C C . LYS A 1 110 ? -15.187 8.571 28.660 1.00 92.69 110 LYS A C 1
ATOM 867 O O . LYS A 1 110 ? -15.770 9.222 27.800 1.00 92.69 110 LYS A O 1
ATOM 872 N N . GLY A 1 111 ? -15.303 7.249 28.790 1.00 89.81 111 GLY A N 1
ATOM 873 C CA . GLY A 1 111 ? -16.194 6.399 27.991 1.00 89.81 111 GLY A CA 1
ATOM 874 C C . GLY A 1 111 ? -15.557 5.713 26.777 1.00 89.81 111 GLY A C 1
ATOM 875 O O . GLY A 1 111 ? -16.232 4.902 26.146 1.00 89.81 111 GLY A O 1
ATOM 876 N N . TRP A 1 112 ? -14.289 5.995 26.449 1.00 95.00 112 TRP A N 1
ATOM 877 C CA . TRP A 1 112 ? -13.580 5.277 25.385 1.00 95.00 112 TRP A CA 1
ATOM 878 C C . TRP A 1 112 ? -12.052 5.313 25.523 1.00 95.00 112 TRP A C 1
ATOM 880 O O . TRP A 1 112 ? -11.476 6.202 26.153 1.00 95.00 112 TRP A O 1
ATOM 890 N N . VAL A 1 113 ? -11.393 4.333 24.907 1.00 96.06 113 VAL A N 1
ATOM 891 C CA . VAL A 1 113 ? -9.934 4.229 24.774 1.00 96.06 113 VAL A CA 1
ATOM 892 C C . VAL A 1 113 ? -9.587 4.102 23.298 1.00 96.06 113 VAL A C 1
ATOM 894 O O . VAL A 1 113 ? -10.128 3.224 22.637 1.00 96.06 113 VAL A O 1
ATOM 897 N N . SER A 1 114 ? -8.697 4.946 22.777 1.00 96.00 114 SER A N 1
ATOM 898 C CA . SER A 1 114 ? -8.156 4.768 21.427 1.00 96.00 114 SER A CA 1
ATOM 899 C C . SER A 1 114 ? -6.726 4.268 21.459 1.00 96.00 114 SER A C 1
ATOM 901 O O . SER A 1 114 ? -5.951 4.588 22.363 1.00 96.00 114 SER A O 1
ATOM 903 N N . VAL A 1 115 ? -6.391 3.475 20.453 1.00 96.38 115 VAL A N 1
ATOM 904 C CA . VAL A 1 115 ? -5.053 2.967 20.206 1.00 96.38 115 VAL A CA 1
ATOM 905 C C . VAL A 1 115 ? -4.605 3.490 18.855 1.00 96.38 115 VAL A C 1
ATOM 907 O O . VAL A 1 115 ? -5.207 3.163 17.832 1.00 96.38 115 VAL A O 1
ATOM 910 N N . ASP A 1 116 ? -3.543 4.286 18.868 1.00 93.56 116 ASP A N 1
ATOM 911 C CA . ASP A 1 116 ? -2.859 4.742 17.668 1.00 93.56 116 ASP A CA 1
ATOM 912 C C . ASP A 1 116 ? -1.961 3.612 17.143 1.00 93.56 116 ASP A C 1
ATOM 914 O O . ASP A 1 116 ? -1.103 3.063 17.850 1.00 93.56 116 ASP A O 1
ATOM 918 N N . LEU A 1 117 ? -2.212 3.234 15.895 1.00 90.50 117 LEU A N 1
ATOM 919 C CA . LEU A 1 117 ? -1.550 2.150 15.181 1.00 90.50 117 LEU A CA 1
ATOM 920 C C . LEU A 1 117 ? -0.723 2.660 14.008 1.00 90.50 117 LEU A C 1
ATOM 922 O O . LEU A 1 117 ? -0.303 1.862 13.162 1.00 90.50 117 LEU A O 1
ATOM 926 N N . LEU A 1 118 ? -0.435 3.964 13.964 1.00 82.75 118 LEU A N 1
ATOM 927 C CA . LEU A 1 118 ? 0.467 4.528 12.979 1.00 82.75 118 LEU A CA 1
ATOM 928 C C . LEU A 1 118 ? 1.822 3.799 13.031 1.00 82.75 118 LEU A C 1
ATOM 930 O O . LEU A 1 118 ? 2.530 3.807 14.035 1.00 82.75 118 LEU A O 1
ATOM 934 N N . GLY A 1 119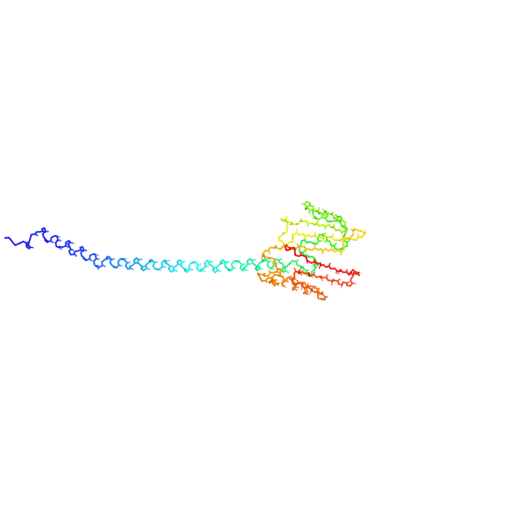 ? 2.155 3.115 11.932 1.00 80.44 119 GLY A N 1
ATOM 935 C CA . GLY A 1 119 ? 3.391 2.336 11.786 1.00 80.44 119 GLY A CA 1
ATOM 936 C C . GLY A 1 119 ? 3.318 0.886 12.283 1.00 80.44 119 GLY A C 1
ATOM 937 O O . GLY A 1 119 ? 4.273 0.144 12.082 1.00 80.44 119 GLY A O 1
ATOM 938 N N . LYS A 1 120 ? 2.204 0.457 12.894 1.00 81.69 120 LYS A N 1
ATOM 939 C CA . LYS A 1 120 ? 1.961 -0.947 13.286 1.00 81.69 120 LYS A CA 1
ATOM 940 C C . LYS A 1 120 ? 0.974 -1.666 12.368 1.00 81.69 120 LYS A C 1
ATOM 942 O O . LYS A 1 120 ? 1.024 -2.887 12.268 1.00 81.69 120 LYS A O 1
ATOM 947 N N . SER A 1 121 ? 0.085 -0.920 11.717 1.00 80.50 121 SER A N 1
ATOM 948 C CA . SER A 1 121 ? -0.856 -1.432 10.722 1.00 80.50 121 SER A CA 1
ATOM 949 C C . SER A 1 121 ? -0.798 -0.567 9.466 1.00 80.50 121 SER A C 1
ATOM 951 O O . SER A 1 121 ? -0.737 0.661 9.547 1.00 80.50 121 SER A O 1
ATOM 953 N N . GLU A 1 122 ? -0.802 -1.209 8.298 1.00 76.19 122 GLU A N 1
ATOM 954 C CA . GLU A 1 122 ? -0.896 -0.511 7.008 1.00 76.19 122 GLU A CA 1
ATOM 955 C C . GLU A 1 122 ? -2.318 -0.006 6.743 1.00 76.19 122 GLU A C 1
ATOM 957 O O . GLU A 1 122 ? -2.500 1.026 6.110 1.00 76.19 122 GLU A O 1
ATOM 962 N N . ALA A 1 123 ? -3.310 -0.711 7.283 1.00 75.94 123 ALA A N 1
ATOM 963 C CA . ALA A 1 123 ? -4.725 -0.560 6.975 1.00 75.94 123 ALA A CA 1
ATOM 964 C C . ALA A 1 123 ? -5.466 0.379 7.943 1.00 75.94 123 ALA A C 1
ATOM 966 O O . ALA A 1 123 ? -6.257 1.235 7.544 1.00 75.94 123 ALA A O 1
ATOM 967 N N . ILE A 1 124 ? -5.228 0.200 9.241 1.00 82.31 124 ILE A N 1
ATOM 968 C CA . ILE A 1 124 ? -5.995 0.839 10.314 1.00 82.31 124 ILE A CA 1
ATOM 969 C C . ILE A 1 124 ? -5.079 1.829 11.023 1.00 82.31 124 ILE A C 1
ATOM 971 O O . ILE A 1 124 ? -4.041 1.436 11.552 1.00 82.31 124 ILE A O 1
ATOM 975 N N . SER A 1 125 ? -5.454 3.106 11.030 1.00 85.31 125 SER A N 1
ATOM 976 C CA . SER A 1 125 ? -4.711 4.158 11.731 1.00 85.31 125 SER A CA 1
ATOM 977 C C . SER A 1 125 ? -5.005 4.136 13.223 1.00 85.31 125 SER A C 1
ATOM 979 O O . SER A 1 125 ? -4.082 4.240 14.026 1.00 85.31 125 SER A O 1
ATOM 981 N N . VAL A 1 126 ? -6.278 3.988 13.591 1.00 88.50 126 VAL A N 1
ATOM 982 C CA . VAL A 1 126 ? -6.740 4.075 14.977 1.00 88.50 126 VAL A CA 1
ATOM 983 C C . VAL A 1 126 ? -7.816 3.027 15.234 1.00 88.50 126 VAL A C 1
ATOM 985 O O . VAL A 1 126 ? -8.653 2.744 14.378 1.00 88.50 126 VAL A O 1
ATOM 988 N N . VAL A 1 127 ? -7.820 2.459 16.438 1.00 92.94 127 VAL A N 1
ATOM 989 C CA . VAL A 1 127 ? -8.954 1.671 16.941 1.00 92.94 127 VAL A CA 1
ATOM 990 C C . VAL A 1 127 ? -9.461 2.297 18.220 1.00 92.94 127 VAL A C 1
ATOM 992 O O . VAL A 1 127 ? -8.681 2.473 19.153 1.00 92.94 127 VAL A O 1
ATOM 995 N N . ALA A 1 128 ? -10.753 2.613 18.279 1.00 94.25 128 ALA A N 1
ATOM 996 C CA . ALA A 1 128 ? -11.401 3.100 19.488 1.00 94.25 128 ALA A CA 1
ATOM 997 C C . ALA A 1 128 ? -12.318 2.032 20.094 1.00 94.25 128 ALA A C 1
ATOM 999 O O . ALA A 1 128 ? -13.177 1.458 19.429 1.00 94.25 128 ALA A O 1
ATOM 1000 N N . TYR A 1 129 ? -12.131 1.793 21.385 1.00 94.75 129 TYR A N 1
ATOM 1001 C CA . TYR A 1 129 ? -12.892 0.878 22.219 1.00 94.75 129 TYR A CA 1
ATOM 1002 C C . TYR A 1 129 ? -13.775 1.694 23.153 1.00 94.75 129 TYR A C 1
ATOM 1004 O O . TYR A 1 129 ? -13.272 2.408 24.021 1.00 94.75 129 TYR A O 1
ATOM 1012 N N . TYR A 1 130 ? -15.086 1.578 22.999 1.00 93.44 130 TYR A N 1
ATOM 1013 C CA . TYR A 1 130 ? -16.049 2.148 23.935 1.00 93.44 130 TYR A CA 1
ATOM 1014 C C . TYR A 1 130 ? -16.378 1.113 25.004 1.00 93.44 130 TYR A C 1
ATOM 1016 O O . TYR A 1 130 ? -16.361 -0.093 24.738 1.00 93.44 130 TYR A O 1
ATOM 1024 N N . PHE A 1 131 ? -16.663 1.576 26.216 1.00 93.88 131 PHE A N 1
ATOM 1025 C CA . PHE A 1 131 ? -16.961 0.699 27.343 1.00 93.88 131 PHE A CA 1
ATOM 1026 C C . PHE A 1 131 ? -18.143 1.198 28.171 1.00 93.88 131 PHE A C 1
ATOM 1028 O O . PHE A 1 131 ? -18.467 2.386 28.178 1.00 93.88 131 PHE A O 1
ATOM 1035 N N . ASP A 1 132 ? -18.805 0.264 28.849 1.00 93.38 132 ASP A N 1
ATOM 1036 C CA . ASP A 1 132 ? -19.937 0.533 29.734 1.00 93.38 132 ASP A CA 1
ATOM 1037 C C . ASP A 1 132 ? -19.502 0.912 31.166 1.00 93.38 132 ASP A C 1
ATOM 1039 O O . ASP A 1 132 ? -18.315 0.996 31.494 1.00 93.38 132 ASP A O 1
ATOM 1043 N N . GLU A 1 133 ? -20.474 1.145 32.051 1.00 93.62 133 GLU A N 1
ATOM 1044 C CA . GLU A 1 133 ? -20.214 1.448 33.466 1.00 93.62 133 GLU A CA 1
ATOM 1045 C C . GLU A 1 133 ? -19.476 0.309 34.188 1.00 93.62 133 GLU A C 1
ATOM 1047 O O . GLU A 1 133 ? -18.698 0.564 35.107 1.00 93.62 133 GLU A O 1
ATOM 1052 N N . ALA A 1 134 ? -19.648 -0.936 33.727 1.00 94.56 134 ALA A N 1
ATOM 1053 C CA . ALA A 1 134 ? -18.945 -2.113 34.228 1.00 94.56 134 ALA A CA 1
ATOM 1054 C C . ALA A 1 134 ? -17.524 -2.264 33.648 1.00 94.56 134 ALA A C 1
ATOM 1056 O O . ALA A 1 134 ? -16.874 -3.283 33.893 1.00 94.56 134 ALA A O 1
ATOM 1057 N N . GLN A 1 135 ? -17.033 -1.262 32.907 1.00 95.62 135 GLN A N 1
ATOM 1058 C CA . GLN A 1 135 ? -15.713 -1.241 32.271 1.00 95.62 135 GLN A CA 1
ATOM 1059 C C . GLN A 1 135 ? -15.512 -2.376 31.257 1.00 95.62 135 GLN A C 1
ATOM 1061 O O . GLN A 1 135 ? -14.383 -2.825 31.034 1.00 95.62 135 GLN A O 1
ATOM 1066 N N . LYS A 1 136 ? -16.593 -2.851 30.630 1.00 94.75 136 LYS A N 1
ATOM 1067 C CA . LYS A 1 136 ? -16.539 -3.852 29.563 1.00 94.75 136 LYS A CA 1
ATOM 1068 C C . LYS A 1 136 ? -16.700 -3.198 28.207 1.00 94.75 136 LYS A C 1
ATOM 1070 O O . LYS A 1 136 ? -17.530 -2.309 28.034 1.00 94.75 136 LYS A O 1
ATOM 1075 N N . VAL A 1 137 ? -15.922 -3.666 27.236 1.00 93.62 137 VAL A N 1
ATOM 1076 C CA . VAL A 1 137 ? -15.985 -3.186 25.854 1.00 93.62 137 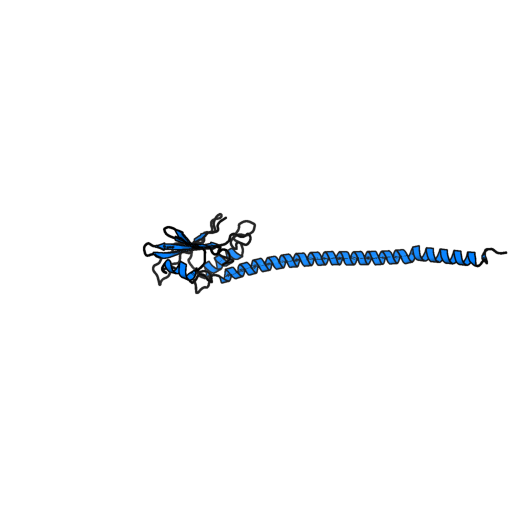VAL A CA 1
ATOM 1077 C C . VAL A 1 137 ? -17.377 -3.461 25.288 1.00 93.62 137 VAL A C 1
ATOM 1079 O O . VAL A 1 137 ? -17.812 -4.611 25.257 1.00 93.62 137 VAL A O 1
ATOM 1082 N N . ASN A 1 138 ? -18.072 -2.423 24.827 1.00 91.81 138 ASN A N 1
ATOM 1083 C CA . ASN A 1 138 ? -19.406 -2.538 24.232 1.00 91.81 138 ASN A CA 1
ATOM 1084 C C . ASN A 1 138 ? -19.399 -2.288 22.715 1.00 91.81 138 ASN A C 1
ATOM 1086 O O . ASN A 1 138 ? -20.144 -2.947 21.989 1.00 91.81 138 ASN A O 1
ATOM 1090 N N . HIS A 1 139 ? -18.525 -1.401 22.234 1.00 89.31 139 HIS A N 1
ATOM 1091 C CA . HIS A 1 139 ? -18.353 -1.072 20.823 1.00 89.31 139 HIS A CA 1
ATOM 1092 C C . HIS A 1 139 ? -16.875 -0.958 20.468 1.00 89.31 139 HIS A C 1
ATOM 1094 O O . HIS A 1 139 ? -16.053 -0.526 21.279 1.00 89.31 139 HIS A O 1
ATOM 1100 N N . ILE A 1 140 ? -16.557 -1.329 19.231 1.00 90.25 140 ILE A N 1
ATOM 1101 C CA . ILE A 1 140 ? -15.224 -1.196 18.652 1.00 90.25 140 ILE A CA 1
ATOM 1102 C C . ILE A 1 140 ? -15.380 -0.460 17.327 1.00 90.25 140 ILE A C 1
ATOM 1104 O O . ILE A 1 140 ? -16.226 -0.815 16.506 1.00 90.25 140 ILE A O 1
ATOM 1108 N N . LEU A 1 141 ? -14.583 0.583 17.156 1.00 87.12 141 LEU A N 1
ATOM 1109 C CA . LEU A 1 141 ? -14.586 1.476 16.013 1.00 87.12 141 LEU A CA 1
ATOM 1110 C C . LEU A 1 141 ? -13.208 1.406 15.356 1.00 87.12 141 LEU A C 1
ATOM 1112 O O . LEU A 1 141 ? -12.197 1.631 16.023 1.00 87.12 141 LEU A O 1
ATOM 1116 N N . TYR A 1 142 ? -13.167 1.088 14.064 1.00 84.44 142 TYR A N 1
ATOM 1117 C CA . TYR A 1 142 ? -11.927 1.035 13.291 1.00 84.44 142 TYR A CA 1
ATOM 1118 C C . TYR A 1 142 ? -11.858 2.255 12.378 1.00 84.44 142 TYR A C 1
ATOM 1120 O O . TYR A 1 142 ? -12.746 2.464 11.550 1.00 84.44 142 TYR A O 1
ATOM 1128 N N . PHE A 1 143 ? -10.794 3.039 12.526 1.00 79.81 143 PHE A N 1
ATOM 1129 C CA . PHE A 1 143 ? -10.468 4.136 11.628 1.00 79.81 143 PHE A CA 1
ATOM 1130 C C . PHE A 1 143 ? -9.466 3.631 10.603 1.00 79.81 143 PHE A C 1
ATOM 1132 O O . PHE A 1 143 ? -8.351 3.216 10.943 1.00 79.81 143 PHE A O 1
ATOM 1139 N N . PHE A 1 144 ? -9.875 3.628 9.342 1.00 75.19 144 PHE A N 1
ATOM 1140 C CA . PHE A 1 144 ? -8.988 3.264 8.249 1.00 75.19 144 PHE A CA 1
ATOM 1141 C C . PHE A 1 144 ? -8.176 4.472 7.811 1.00 75.19 144 PHE A C 1
ATOM 1143 O O . PHE A 1 144 ? -8.631 5.612 7.903 1.00 75.19 144 PHE A O 1
ATOM 1150 N N . ARG A 1 145 ? -6.959 4.222 7.330 1.00 71.50 145 ARG A N 1
ATOM 1151 C CA . ARG A 1 145 ? -6.150 5.285 6.739 1.00 71.50 145 ARG A CA 1
ATOM 1152 C C . ARG A 1 145 ? -6.829 5.797 5.469 1.00 71.50 145 ARG A C 1
ATOM 1154 O O . ARG A 1 145 ? -7.057 5.032 4.536 1.00 71.50 145 ARG A O 1
ATOM 1161 N N . ALA A 1 146 ? -7.121 7.093 5.450 1.00 56.19 146 ALA A N 1
ATOM 1162 C CA . ALA A 1 146 ? -7.431 7.834 4.240 1.00 56.19 146 ALA A CA 1
ATOM 1163 C C . ALA A 1 146 ? -6.111 8.175 3.538 1.00 56.19 146 ALA A C 1
ATOM 1165 O O . ALA A 1 146 ? -5.577 9.268 3.685 1.00 56.19 146 ALA A O 1
ATOM 1166 N N . ASP A 1 147 ? -5.507 7.211 2.853 1.00 55.59 147 ASP A N 1
ATOM 1167 C CA . ASP A 1 147 ? -4.541 7.552 1.810 1.00 55.59 147 ASP A CA 1
ATOM 1168 C C . ASP A 1 147 ? -5.265 7.643 0.455 1.00 55.59 147 ASP A C 1
ATOM 1170 O O . ASP A 1 147 ? -6.417 7.227 0.330 1.00 55.59 147 ASP A O 1
ATOM 1174 N N . GLU A 1 148 ? -4.612 8.177 -0.585 1.00 46.50 148 GLU A N 1
ATOM 1175 C CA . GLU A 1 148 ? -5.127 8.153 -1.974 1.00 46.50 148 GLU A CA 1
ATOM 1176 C C . GLU A 1 148 ? -5.403 6.718 -2.487 1.00 46.50 148 GLU A C 1
ATOM 1178 O O . GLU A 1 148 ? -5.946 6.526 -3.574 1.00 46.50 148 GLU A O 1
ATOM 1183 N N . SER A 1 149 ? -5.028 5.694 -1.710 1.00 47.28 149 SER A N 1
ATOM 1184 C CA . SER A 1 149 ? -5.345 4.285 -1.926 1.00 47.28 149 SER A CA 1
ATOM 1185 C C . SER A 1 149 ? -6.399 3.728 -0.963 1.00 47.28 149 SER A C 1
ATOM 1187 O O . SER A 1 149 ? -6.555 2.503 -0.891 1.00 47.28 149 SER A O 1
ATOM 1189 N N . SER A 1 150 ? -7.135 4.602 -0.261 1.00 49.81 150 SER A N 1
ATOM 1190 C CA . SER A 1 150 ? -8.209 4.214 0.642 1.00 49.81 150 SER A CA 1
ATOM 1191 C C . SER A 1 150 ? -9.157 3.312 -0.130 1.00 49.81 150 SER A C 1
ATOM 1193 O O . SER A 1 150 ? -9.686 3.710 -1.171 1.00 49.81 150 SER A O 1
ATOM 1195 N N . PRO A 1 151 ? -9.387 2.080 0.343 1.00 49.91 151 PRO A N 1
ATOM 1196 C CA . PRO A 1 151 ? -10.141 1.108 -0.421 1.00 49.91 151 PRO A CA 1
ATOM 1197 C C . PRO A 1 151 ? -11.555 1.612 -0.744 1.00 49.91 151 PRO A C 1
ATOM 1199 O O . PRO A 1 151 ? -12.149 1.217 -1.743 1.00 49.91 151 PRO A O 1
ATOM 1202 N N . LEU A 1 152 ? -12.069 2.520 0.084 1.00 49.72 152 LEU A N 1
ATOM 1203 C CA . LEU A 1 152 ? -13.439 2.991 0.080 1.00 49.72 152 LEU A CA 1
ATOM 1204 C C . LEU A 1 152 ? -13.707 4.156 -0.872 1.00 49.72 152 LEU A C 1
ATOM 1206 O O . LEU A 1 152 ? -14.879 4.489 -0.998 1.00 49.72 152 LEU A O 1
ATOM 1210 N N . LYS A 1 153 ? -12.707 4.760 -1.536 1.00 46.47 153 LYS A N 1
ATOM 1211 C CA . LYS A 1 153 ? -12.945 5.788 -2.566 1.00 46.47 153 LYS A CA 1
ATOM 1212 C C . LYS A 1 153 ? -12.012 5.633 -3.783 1.00 46.47 153 LYS A C 1
ATOM 1214 O O . LYS A 1 153 ? -10.831 5.347 -3.630 1.00 46.47 153 LYS A O 1
ATOM 1219 N N . ASP A 1 154 ? -12.547 5.771 -4.994 1.00 52.56 154 ASP A N 1
ATOM 1220 C CA . ASP A 1 154 ? -11.787 5.973 -6.228 1.00 52.56 154 ASP A CA 1
ATOM 1221 C C . ASP A 1 154 ? -11.435 7.462 -6.410 1.00 52.56 154 ASP A C 1
ATOM 1223 O O . ASP A 1 154 ? -11.778 8.303 -5.577 1.00 52.56 154 ASP A O 1
ATOM 1227 N N . VAL A 1 155 ? -10.738 7.789 -7.504 1.00 52.19 155 VAL A N 1
ATOM 1228 C CA . VAL A 1 155 ? -10.299 9.161 -7.834 1.00 52.19 155 VAL A CA 1
ATOM 1229 C C . VAL A 1 155 ? -11.481 10.143 -7.956 1.00 52.19 155 VAL A C 1
ATOM 1231 O O . VAL A 1 155 ? -11.296 11.341 -7.767 1.00 52.19 155 VAL A O 1
ATOM 1234 N N . ASP A 1 156 ? -12.695 9.638 -8.192 1.00 54.47 156 ASP A N 1
ATOM 1235 C CA . ASP A 1 156 ? -13.931 10.407 -8.353 1.00 54.47 156 ASP A CA 1
ATOM 1236 C C . ASP A 1 156 ? -14.791 10.426 -7.070 1.00 54.47 156 ASP A C 1
ATOM 1238 O O . ASP A 1 156 ? -15.927 10.906 -7.080 1.00 54.47 156 ASP A O 1
ATOM 1242 N N . GLY A 1 157 ? -14.278 9.892 -5.954 1.00 55.59 157 GLY A N 1
ATOM 1243 C CA . GLY A 1 157 ? -14.969 9.851 -4.663 1.00 55.59 157 GLY A CA 1
ATOM 1244 C C . GLY A 1 157 ? -16.014 8.738 -4.521 1.00 55.59 157 GLY A C 1
ATOM 1245 O O . GLY A 1 157 ? -16.714 8.699 -3.506 1.00 55.59 157 GLY A O 1
ATOM 1246 N N . ARG A 1 158 ? -16.121 7.818 -5.491 1.00 56.84 158 ARG A N 1
ATOM 1247 C CA . ARG A 1 158 ? -17.037 6.661 -5.448 1.00 56.84 158 ARG A CA 1
ATOM 1248 C C . ARG A 1 158 ? -16.415 5.498 -4.707 1.00 56.84 158 ARG A C 1
ATOM 1250 O O . ARG A 1 158 ? -15.204 5.388 -4.700 1.00 56.84 158 ARG A O 1
ATOM 1257 N N . VAL A 1 159 ? -17.208 4.572 -4.166 1.00 56.09 159 VAL A N 1
ATOM 1258 C CA . VAL A 1 159 ? -16.651 3.380 -3.506 1.00 56.09 159 VAL A CA 1
ATOM 1259 C C . VAL A 1 159 ? -15.727 2.606 -4.449 1.00 56.09 159 VAL A C 1
ATOM 1261 O O . VAL A 1 159 ? -16.178 2.042 -5.440 1.00 56.09 159 VAL A O 1
ATOM 1264 N N . GLY A 1 160 ? -14.427 2.605 -4.142 1.00 57.22 160 GLY A N 1
ATOM 1265 C CA . GLY A 1 160 ? -13.419 1.924 -4.947 1.00 57.22 160 GLY A CA 1
ATOM 1266 C C . GLY A 1 160 ? -13.578 0.396 -4.904 1.00 57.22 160 GLY A C 1
ATOM 1267 O O . GLY A 1 160 ? -14.225 -0.138 -3.998 1.00 57.22 160 GLY A O 1
ATOM 1268 N N . PRO A 1 161 ? -12.943 -0.351 -5.830 1.00 57.28 161 PRO A N 1
ATOM 1269 C CA . PRO A 1 161 ? -13.076 -1.812 -5.922 1.00 57.28 161 PRO A CA 1
ATOM 1270 C C . PRO A 1 161 ? -12.751 -2.545 -4.614 1.00 57.28 161 PRO A C 1
ATOM 1272 O O . PRO A 1 161 ? -13.347 -3.566 -4.285 1.00 57.28 161 PRO A O 1
ATOM 1275 N N . SER A 1 162 ? -11.803 -2.013 -3.847 1.00 57.75 162 SER A N 1
ATOM 1276 C CA . SER A 1 162 ? -11.397 -2.565 -2.558 1.00 57.75 162 SER A CA 1
ATOM 1277 C C . SER A 1 162 ? -12.459 -2.346 -1.470 1.00 57.75 162 SER A C 1
ATOM 1279 O O . SER A 1 162 ? -12.649 -3.190 -0.603 1.00 57.75 162 SER A O 1
ATOM 1281 N N . GLY A 1 163 ? -13.172 -1.225 -1.511 1.00 62.91 163 GLY A N 1
ATOM 1282 C CA . GLY A 1 163 ? -14.258 -0.884 -0.604 1.00 62.91 163 GLY A CA 1
ATOM 1283 C C . GLY A 1 163 ? -15.490 -1.710 -0.908 1.00 62.91 163 GLY A C 1
ATOM 1284 O O . GLY A 1 163 ? -16.135 -2.217 0.004 1.00 62.91 163 GLY A O 1
ATOM 1285 N N . GLU A 1 164 ? -15.755 -1.942 -2.191 1.00 66.25 164 GLU A N 1
ATOM 1286 C CA . GLU A 1 164 ? -16.784 -2.873 -2.630 1.00 66.25 164 GLU A CA 1
ATOM 1287 C C . GLU A 1 164 ? -16.445 -4.317 -2.239 1.00 66.25 164 GLU A C 1
ATOM 1289 O O . GLU A 1 164 ? -17.343 -5.045 -1.821 1.00 66.25 164 GLU A O 1
ATOM 1294 N N . ALA A 1 165 ? -15.169 -4.720 -2.262 1.00 65.44 165 ALA A N 1
ATOM 1295 C CA . ALA A 1 165 ? -14.729 -6.016 -1.741 1.00 65.44 165 ALA A CA 1
ATOM 1296 C C . ALA A 1 165 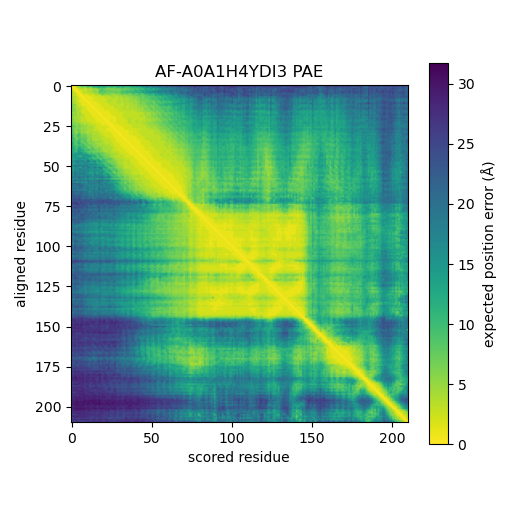? -14.960 -6.135 -0.224 1.00 65.44 165 ALA A C 1
ATOM 1298 O O . ALA A 1 165 ? -15.567 -7.104 0.224 1.00 65.44 165 ALA A O 1
ATOM 1299 N N . VAL A 1 166 ? -14.590 -5.119 0.568 1.00 67.75 166 VAL A N 1
ATOM 1300 C CA . VAL A 1 166 ? -14.860 -5.094 2.020 1.00 67.75 166 VAL A CA 1
ATOM 1301 C C . VAL A 1 166 ? -16.362 -5.149 2.301 1.00 67.75 166 VAL A C 1
ATOM 1303 O O . VAL A 1 166 ? -16.810 -5.960 3.112 1.00 67.75 166 VAL A O 1
ATOM 1306 N N . LEU A 1 167 ? -17.160 -4.338 1.603 1.00 71.12 167 LEU A N 1
ATOM 1307 C CA . LEU A 1 167 ? -18.619 -4.345 1.721 1.00 71.12 167 LEU A CA 1
ATOM 1308 C C . LEU A 1 167 ? -19.213 -5.694 1.306 1.00 71.12 167 LEU A C 1
ATOM 1310 O O . LEU A 1 167 ? -20.119 -6.189 1.972 1.00 71.12 167 LEU A O 1
ATOM 1314 N N . SER A 1 168 ? -18.707 -6.307 0.237 1.00 73.06 168 SER A N 1
ATOM 1315 C CA . SER A 1 168 ? -19.153 -7.618 -0.243 1.00 73.06 168 SER A CA 1
ATOM 1316 C C . SER A 1 168 ? -18.819 -8.717 0.758 1.00 73.06 168 SER A C 1
ATOM 1318 O O . SER A 1 168 ? -19.687 -9.517 1.098 1.00 73.06 168 SER A O 1
ATOM 1320 N N . SER A 1 169 ? -17.603 -8.719 1.300 1.00 68.81 169 SER A N 1
ATOM 1321 C CA . SER A 1 169 ? -17.185 -9.641 2.355 1.00 68.81 169 SER A CA 1
ATOM 1322 C C . SER A 1 169 ? -18.016 -9.457 3.628 1.00 68.81 169 SER A C 1
ATOM 1324 O O . SER A 1 169 ? -18.451 -10.442 4.225 1.00 68.81 169 SER A O 1
ATOM 1326 N N . LEU A 1 170 ? -18.360 -8.220 3.998 1.00 68.75 170 LEU A N 1
ATOM 1327 C CA . LEU A 1 170 ? -19.295 -7.945 5.093 1.00 68.75 170 LEU A CA 1
ATOM 1328 C C . LEU A 1 170 ? -20.713 -8.460 4.803 1.00 68.75 170 LEU A C 1
ATOM 1330 O O . LEU A 1 170 ? -21.292 -9.126 5.659 1.00 68.75 170 LEU A O 1
ATOM 1334 N N . ARG A 1 171 ? -21.260 -8.225 3.602 1.00 74.69 171 ARG A N 1
ATOM 1335 C CA . ARG A 1 171 ? -22.583 -8.745 3.193 1.00 74.69 171 ARG A CA 1
ATOM 1336 C C . ARG A 1 171 ? -22.625 -10.270 3.219 1.00 74.69 171 ARG A C 1
ATOM 1338 O O . ARG A 1 171 ? -23.594 -10.843 3.711 1.00 74.69 171 ARG A O 1
ATOM 1345 N N . ASN A 1 172 ? -21.575 -10.912 2.709 1.00 75.19 172 ASN A N 1
ATOM 1346 C CA . ASN A 1 172 ? -21.469 -12.367 2.621 1.00 75.19 172 ASN A CA 1
ATOM 1347 C C . ASN A 1 172 ? -21.320 -13.018 4.000 1.00 75.19 172 ASN A C 1
ATOM 1349 O O . ASN A 1 172 ? -21.932 -14.055 4.260 1.00 75.19 172 ASN A O 1
ATOM 1353 N N . ASN A 1 173 ? -20.528 -12.414 4.890 1.00 66.44 173 ASN A N 1
ATOM 1354 C CA . ASN A 1 173 ? -20.307 -12.943 6.236 1.00 66.44 173 ASN A CA 1
ATOM 1355 C C . ASN A 1 173 ? -21.469 -12.628 7.195 1.00 66.44 173 ASN A C 1
ATOM 1357 O O . ASN A 1 173 ? -21.719 -13.408 8.114 1.00 66.44 173 ASN A O 1
ATOM 1361 N N . TYR A 1 174 ? -22.215 -11.540 6.965 1.00 67.75 174 TYR A N 1
ATOM 1362 C CA . TYR A 1 174 ? -23.312 -11.081 7.829 1.00 67.75 174 TYR A CA 1
ATOM 1363 C C . TYR A 1 174 ? -24.612 -10.826 7.046 1.00 67.75 174 TYR A C 1
ATOM 1365 O O . TYR A 1 174 ? -25.054 -9.671 6.934 1.00 67.75 174 TYR A O 1
ATOM 1373 N N . PRO A 1 175 ? -25.267 -11.890 6.535 1.00 65.12 175 PRO A N 1
ATOM 1374 C CA . PRO A 1 175 ? -26.539 -11.768 5.832 1.00 65.12 175 PRO A CA 1
ATOM 1375 C C . PRO A 1 175 ? -27.613 -11.223 6.789 1.00 65.12 175 PRO A C 1
ATOM 1377 O O . PRO A 1 175 ? -28.002 -11.888 7.748 1.00 65.12 175 PRO A O 1
ATOM 1380 N N . GLY A 1 176 ? -28.064 -9.987 6.551 1.00 66.19 176 GLY A N 1
ATOM 1381 C CA . GLY A 1 176 ? -29.046 -9.275 7.386 1.00 66.19 176 GLY A CA 1
ATOM 1382 C C . GLY A 1 176 ? -28.536 -7.995 8.061 1.00 66.19 176 GLY A C 1
ATOM 1383 O O . GLY A 1 176 ? -29.299 -7.346 8.773 1.00 66.19 176 GLY A O 1
ATOM 1384 N N . SER A 1 177 ? -27.273 -7.621 7.849 1.00 62.75 177 SER A N 1
ATOM 1385 C CA . SER A 1 177 ? -26.762 -6.301 8.233 1.00 62.75 177 SER A CA 1
ATOM 1386 C C . SER A 1 177 ? -27.242 -5.212 7.258 1.00 62.75 177 SER A C 1
ATOM 1388 O O . SER A 1 177 ? -27.221 -5.403 6.042 1.00 62.75 177 SER A O 1
ATOM 1390 N N . GLU A 1 178 ? -27.685 -4.063 7.781 1.00 56.66 178 GLU A N 1
ATOM 1391 C CA . GLU A 1 178 ? -27.942 -2.871 6.964 1.00 56.66 178 GLU A CA 1
ATOM 1392 C C . GLU A 1 178 ? -26.633 -2.098 6.778 1.00 56.66 178 GLU A C 1
ATOM 1394 O O . GLU A 1 178 ? -26.057 -1.588 7.736 1.00 56.66 178 GLU A O 1
ATOM 1399 N N . LEU A 1 179 ? -26.166 -2.001 5.536 1.00 56.44 179 LEU A N 1
ATOM 1400 C CA . LEU A 1 179 ? -25.019 -1.173 5.173 1.00 56.44 179 LEU A CA 1
ATOM 1401 C C . LEU A 1 179 ? -25.544 0.152 4.625 1.00 56.44 179 LEU A C 1
ATOM 1403 O O . LEU A 1 179 ? -26.176 0.166 3.569 1.00 56.44 179 LEU A O 1
ATOM 1407 N N . LYS A 1 180 ? -25.287 1.250 5.337 1.00 57.28 180 LYS A N 1
ATOM 1408 C CA . LYS A 1 180 ? -25.513 2.607 4.835 1.00 57.28 180 LYS A CA 1
ATOM 1409 C C . LYS A 1 180 ? -24.167 3.207 4.439 1.00 57.28 180 LYS A C 1
ATOM 1411 O O . LYS A 1 180 ? -23.221 3.147 5.215 1.00 57.28 180 LYS A O 1
ATOM 1416 N N . CYS A 1 181 ? -24.088 3.737 3.227 1.00 49.69 181 CYS A N 1
ATOM 1417 C CA . CYS A 1 181 ? -22.988 4.587 2.791 1.00 49.69 181 CYS A CA 1
ATOM 1418 C C . CYS A 1 181 ? -23.602 5.969 2.576 1.00 49.69 181 CYS A C 1
ATOM 1420 O O . CYS A 1 181 ? -24.507 6.076 1.752 1.00 49.69 181 CYS A O 1
ATOM 1422 N N . ASP A 1 182 ? -23.163 6.972 3.333 1.00 52.69 182 ASP A N 1
ATOM 1423 C CA . ASP A 1 182 ? -23.499 8.368 3.056 1.00 52.69 182 ASP A CA 1
ATOM 1424 C C . ASP A 1 182 ? -22.370 8.968 2.202 1.00 52.69 182 ASP A C 1
ATOM 1426 O O . ASP A 1 182 ? -21.205 8.587 2.344 1.00 52.69 182 ASP A O 1
ATOM 1430 N N . ASP A 1 183 ? -22.707 9.874 1.281 1.00 44.06 183 ASP A N 1
ATOM 1431 C CA . ASP A 1 183 ? -21.788 10.364 0.236 1.00 44.06 183 ASP A CA 1
ATOM 1432 C C . ASP A 1 183 ? -20.504 11.023 0.807 1.00 44.06 183 ASP A C 1
ATOM 1434 O O . ASP A 1 183 ? -19.415 10.932 0.219 1.00 44.06 183 ASP A O 1
ATOM 1438 N N . ASP A 1 184 ? -20.591 11.573 2.021 1.00 43.19 184 ASP A N 1
ATOM 1439 C CA . ASP A 1 184 ? -19.485 12.245 2.713 1.00 43.19 184 ASP A CA 1
ATOM 1440 C C . ASP A 1 184 ? -18.766 11.359 3.752 1.00 43.19 184 ASP A C 1
ATOM 1442 O O . ASP A 1 184 ? -17.621 11.634 4.105 1.00 43.19 184 ASP A O 1
ATOM 1446 N N . GLU A 1 185 ? -19.370 10.253 4.201 1.00 48.03 185 GLU A N 1
ATOM 1447 C CA . GLU A 1 185 ? -18.834 9.365 5.246 1.00 48.03 185 GLU A CA 1
ATOM 1448 C C . GLU A 1 185 ? -19.268 7.919 4.951 1.00 48.03 185 GLU A C 1
ATOM 1450 O O . GLU A 1 185 ? -20.458 7.588 4.966 1.00 48.03 185 GLU A O 1
ATOM 1455 N N . VAL A 1 186 ? -18.316 7.004 4.717 1.00 44.16 186 VAL A N 1
ATOM 1456 C CA . VAL A 1 186 ? -18.657 5.579 4.555 1.00 44.16 186 VAL A CA 1
ATOM 1457 C C . VAL A 1 186 ? -18.917 4.965 5.926 1.00 44.16 186 VAL A C 1
ATOM 1459 O O . VAL A 1 186 ? -18.093 4.253 6.499 1.00 44.16 186 VAL A O 1
ATOM 1462 N N . ARG A 1 187 ? -20.104 5.257 6.455 1.00 48.25 187 ARG A N 1
ATOM 1463 C CA . ARG A 1 187 ? -20.549 4.817 7.767 1.00 48.25 187 ARG A CA 1
ATOM 1464 C C . ARG A 1 187 ? -21.185 3.435 7.711 1.00 48.25 187 ARG A C 1
ATOM 1466 O O . ARG A 1 187 ? -22.377 3.249 7.960 1.00 48.25 187 ARG A O 1
ATOM 1473 N N . ILE A 1 188 ? -20.366 2.423 7.462 1.00 48.88 188 ILE A N 1
ATOM 1474 C CA . ILE A 1 188 ? -20.814 1.039 7.608 1.00 48.88 188 ILE A CA 1
ATOM 1475 C C . ILE A 1 188 ? -21.244 0.848 9.065 1.00 48.88 188 ILE A C 1
ATOM 1477 O O . ILE A 1 188 ? -20.451 1.102 9.960 1.00 48.88 188 ILE A O 1
ATOM 1481 N N . THR A 1 189 ? -22.497 0.456 9.301 1.00 46.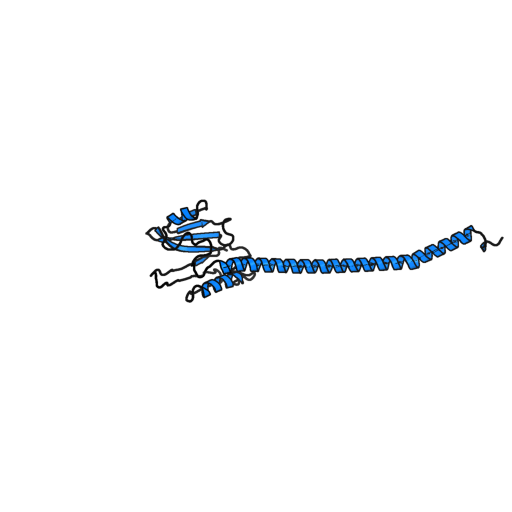84 189 THR A N 1
ATOM 1482 C CA . THR A 1 189 ? -23.045 0.193 10.636 1.00 46.84 189 THR A CA 1
ATOM 1483 C C . THR A 1 189 ? -23.487 -1.260 10.702 1.00 46.84 189 THR A C 1
ATOM 1485 O O . THR A 1 189 ? -24.622 -1.599 10.385 1.00 46.84 189 THR A O 1
ATOM 1488 N N . CYS A 1 190 ? -22.592 -2.154 11.118 1.00 43.34 190 CYS A N 1
ATOM 1489 C CA . CYS A 1 190 ? -22.955 -3.564 11.246 1.00 43.34 190 CYS A CA 1
ATOM 1490 C C . CYS A 1 190 ? -23.725 -3.790 12.551 1.00 43.34 190 CYS A C 1
ATOM 1492 O O . CYS A 1 190 ? -23.133 -3.900 13.625 1.00 43.34 190 CYS A O 1
ATOM 1494 N N . SER A 1 191 ? -25.055 -3.872 12.459 1.00 43.53 191 SER A N 1
ATOM 1495 C CA . SER A 1 191 ? -25.886 -4.346 13.565 1.00 43.53 191 SER A CA 1
ATOM 1496 C C . SER A 1 191 ? -25.999 -5.869 13.491 1.00 43.53 191 SER A C 1
ATOM 1498 O O . SER A 1 191 ? -26.672 -6.414 12.616 1.00 43.53 191 SER A O 1
ATOM 1500 N N . MET A 1 192 ? -25.306 -6.569 14.388 1.00 40.47 192 MET A N 1
ATOM 1501 C CA . MET A 1 192 ? -25.362 -8.029 14.483 1.00 40.47 192 MET A CA 1
ATOM 1502 C C . MET A 1 192 ? -26.352 -8.455 15.567 1.00 40.47 192 MET A C 1
ATOM 1504 O O . MET A 1 192 ? -26.297 -7.986 16.706 1.00 40.47 192 MET A O 1
ATOM 1508 N N . ARG A 1 193 ? -27.247 -9.386 15.220 1.00 39.59 193 ARG A N 1
ATOM 1509 C CA . ARG A 1 193 ? -28.198 -10.017 16.143 1.00 39.59 193 ARG A CA 1
ATOM 1510 C C . ARG A 1 193 ? -27.872 -11.507 16.208 1.00 39.59 193 ARG A C 1
ATOM 1512 O O . ARG A 1 193 ? -28.292 -12.269 15.346 1.00 39.59 193 ARG A O 1
ATOM 1519 N N . THR A 1 194 ? -27.078 -11.929 17.191 1.00 37.56 194 THR A N 1
ATOM 1520 C CA . THR A 1 194 ? -26.716 -13.351 17.335 1.00 37.56 194 THR A CA 1
ATOM 1521 C C . THR A 1 194 ? -27.675 -14.059 18.298 1.00 37.56 194 THR A C 1
ATOM 1523 O O . THR A 1 194 ? -28.089 -13.496 19.308 1.00 37.56 194 THR A O 1
ATOM 1526 N N . SER A 1 195 ? -28.062 -15.302 17.994 1.00 36.50 195 SER A N 1
ATOM 1527 C CA . SER A 1 195 ? -29.015 -16.089 18.802 1.00 36.50 195 SER A CA 1
ATOM 1528 C C . SER A 1 195 ? -28.444 -16.570 20.143 1.00 36.50 195 SER A C 1
ATOM 1530 O O . SER A 1 195 ? -29.205 -16.925 21.040 1.00 36.50 195 SER A O 1
ATOM 1532 N N . LYS A 1 196 ? -27.112 -16.563 20.296 1.00 34.62 196 LYS A N 1
ATOM 1533 C CA . LYS A 1 196 ? -26.407 -17.006 21.511 1.00 34.62 196 LYS A CA 1
ATOM 1534 C C . LYS A 1 196 ? -26.179 -15.904 22.544 1.00 34.62 196 LYS A C 1
ATOM 1536 O O . LYS A 1 196 ? -25.967 -16.220 23.709 1.00 34.62 196 LYS A O 1
ATOM 1541 N N . TYR A 1 197 ? -26.263 -14.636 22.151 1.00 31.97 197 TYR A N 1
ATOM 1542 C CA . TYR A 1 197 ? -26.057 -13.511 23.052 1.00 31.97 197 TYR A CA 1
ATOM 1543 C C . TYR A 1 197 ? -27.068 -12.408 22.727 1.00 31.97 197 TYR A C 1
ATOM 1545 O O . TYR A 1 197 ? -27.058 -11.855 21.632 1.00 31.97 197 TYR A O 1
ATOM 1553 N N . LYS A 1 198 ? -27.934 -12.047 23.687 1.00 28.00 198 LYS A N 1
ATOM 1554 C CA . LYS A 1 198 ? -28.859 -10.896 23.593 1.00 28.00 198 LYS A CA 1
ATOM 1555 C C . LYS A 1 198 ? -28.111 -9.547 23.667 1.00 28.00 198 LYS A C 1
ATOM 1557 O O . LYS A 1 198 ? -28.575 -8.614 24.310 1.00 28.00 198 LYS A O 1
ATOM 1562 N N . PHE A 1 199 ? -26.961 -9.420 23.013 1.00 29.11 199 PHE A N 1
ATOM 1563 C CA . PHE A 1 199 ? -26.332 -8.127 22.788 1.00 29.11 199 PHE A CA 1
ATOM 1564 C C . PHE A 1 199 ? -26.759 -7.639 21.409 1.00 29.11 199 PHE A C 1
ATOM 1566 O O . PHE A 1 199 ? -26.469 -8.250 20.383 1.00 29.11 199 PHE A O 1
ATOM 1573 N N . LYS A 1 200 ? -27.512 -6.541 21.403 1.00 29.89 200 LYS A N 1
ATOM 1574 C CA . LYS A 1 200 ? -27.704 -5.717 20.216 1.00 29.89 200 LYS A CA 1
ATOM 1575 C C . LYS A 1 200 ? -26.343 -5.066 19.964 1.00 29.89 200 LYS A C 1
ATOM 1577 O O . LYS A 1 200 ? -25.958 -4.178 20.716 1.00 29.89 200 LYS A O 1
ATOM 1582 N N . VAL A 1 201 ? -25.578 -5.552 18.987 1.00 33.03 201 VAL A N 1
ATOM 1583 C CA . VAL A 1 201 ? -24.378 -4.833 18.535 1.00 33.03 201 VAL A CA 1
ATOM 1584 C C . VAL A 1 201 ? -24.903 -3.582 17.841 1.00 33.03 201 VAL A C 1
ATOM 1586 O O . VAL A 1 201 ? -25.427 -3.669 16.737 1.00 33.03 201 VAL A O 1
ATOM 1589 N N . THR A 1 202 ? -24.930 -2.452 18.550 1.00 32.50 202 THR A N 1
ATOM 1590 C CA . THR A 1 202 ? -25.696 -1.276 18.097 1.00 32.50 202 THR A CA 1
ATOM 1591 C C . THR A 1 202 ? -24.996 -0.496 16.985 1.00 32.50 202 THR A C 1
ATOM 1593 O O . THR A 1 202 ? -25.682 0.103 16.168 1.00 32.50 202 THR A O 1
ATOM 1596 N N . SER A 1 203 ? -23.674 -0.576 16.863 1.00 35.97 203 SER A N 1
ATOM 1597 C CA . SER A 1 203 ? -22.968 -0.249 15.627 1.00 35.97 203 SER A CA 1
ATOM 1598 C C . SER A 1 203 ? -21.531 -0.753 15.708 1.00 35.97 203 SER A C 1
ATOM 1600 O O . SER A 1 203 ? -20.869 -0.612 16.737 1.00 35.97 203 SER A O 1
ATOM 1602 N N . LEU A 1 204 ? -21.049 -1.370 14.634 1.00 42.34 204 LEU A N 1
ATOM 1603 C CA . LEU A 1 204 ? -19.643 -1.268 14.272 1.00 42.34 204 LEU A CA 1
ATOM 1604 C C . LEU A 1 204 ? -19.618 -0.143 13.255 1.00 42.34 204 LEU A C 1
ATOM 1606 O O . LEU A 1 204 ? -20.122 -0.351 12.159 1.00 42.34 204 LEU A O 1
ATOM 1610 N N . THR A 1 205 ? -19.196 1.044 13.669 1.00 45.16 205 THR A N 1
ATOM 1611 C CA . THR A 1 205 ? -19.095 2.196 12.779 1.00 45.16 205 THR A CA 1
ATOM 1612 C C . THR A 1 205 ? -17.686 2.205 12.179 1.00 45.16 205 THR A C 1
ATOM 1614 O O . THR A 1 205 ? -16.717 1.812 12.827 1.00 45.16 205 THR A O 1
ATOM 1617 N N . TYR A 1 206 ? -17.554 2.584 10.919 1.00 45.50 206 TYR A N 1
ATOM 1618 C CA . TYR A 1 206 ? -16.254 2.829 10.309 1.00 45.50 206 TYR A CA 1
ATOM 1619 C C . TYR A 1 206 ? -16.213 4.309 9.972 1.00 45.50 206 TYR A C 1
ATOM 1621 O O . TYR A 1 206 ? -17.154 4.820 9.371 1.00 45.50 206 TYR A O 1
ATOM 1629 N N . HIS A 1 207 ? -15.179 4.997 10.444 1.00 38.28 207 HIS A N 1
ATOM 1630 C CA . HIS A 1 207 ? -15.003 6.424 10.208 1.00 38.28 207 HIS A CA 1
ATOM 1631 C C . HIS A 1 207 ? -13.728 6.602 9.390 1.00 38.28 207 HIS A C 1
ATOM 1633 O O . HIS A 1 207 ? -12.691 6.009 9.701 1.00 38.28 207 HIS A O 1
ATOM 1639 N N . VAL A 1 208 ? -13.827 7.381 8.322 1.00 35.84 208 VAL A N 1
ATOM 1640 C CA . VAL A 1 208 ? -12.695 7.767 7.482 1.00 35.84 208 VAL A CA 1
ATOM 1641 C C . VAL A 1 208 ? -12.502 9.255 7.737 1.00 35.84 208 VAL A C 1
ATOM 1643 O O . VAL A 1 208 ? -13.371 10.041 7.372 1.00 35.84 208 VAL A O 1
ATOM 1646 N N . ASP A 1 209 ? -11.430 9.625 8.436 1.00 31.02 209 ASP A N 1
ATOM 1647 C CA . ASP A 1 209 ? -11.088 11.038 8.626 1.00 31.02 209 ASP A CA 1
ATOM 1648 C C . ASP A 1 209 ? -10.553 11.594 7.299 1.00 31.02 209 ASP A C 1
ATOM 1650 O O . ASP A 1 209 ? -9.642 11.007 6.710 1.00 31.02 209 ASP A O 1
ATOM 1654 N N . ILE A 1 210 ? -11.182 12.676 6.828 1.00 32.25 210 ILE A N 1
ATOM 1655 C CA . ILE A 1 210 ? -10.888 13.407 5.582 1.00 32.25 210 ILE A CA 1
ATOM 1656 C C . ILE A 1 210 ? -9.763 14.414 5.822 1.00 32.25 210 ILE A C 1
ATOM 1658 O O . ILE A 1 210 ? -9.835 15.133 6.847 1.00 32.25 210 ILE A O 1
#

pLDDT: mean 76.66, std 20.25, range [28.0, 97.75]

Solvent-accessible surface area (backbone atoms onl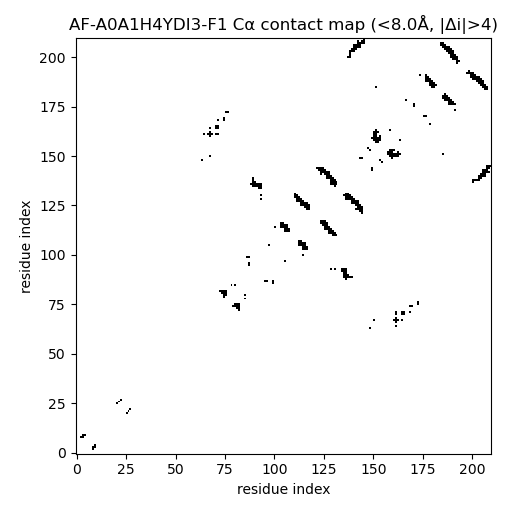y — not comparable to full-atom values): 11740 Å² total; per-residue (Å²): 134,69,70,85,73,36,70,67,57,50,51,50,52,54,50,51,53,51,51,52,46,43,59,70,50,52,45,56,52,51,50,50,55,50,50,52,50,52,52,50,53,50,50,50,53,52,54,51,52,52,52,48,52,54,50,51,55,50,48,54,49,48,52,56,48,50,55,28,48,61,46,47,66,24,57,47,85,91,38,100,42,49,70,90,48,74,79,66,51,79,65,39,53,56,71,52,51,57,67,70,46,61,92,48,58,69,51,79,55,97,59,37,37,36,37,50,26,77,89,78,41,93,60,39,37,35,39,38,39,28,40,50,97,86,41,24,24,67,36,56,34,49,25,42,47,66,51,98,74,23,41,56,36,40,99,84,63,44,71,14,76,30,26,49,37,40,52,46,49,48,47,71,66,39,80,82,45,61,77,49,72,48,95,89,43,63,42,38,33,49,43,50,82,52,95,90,44,98,54,76,37,84,43,34,46,34,50,64,71,129

Sequence (210 aa):
MDWKSHPVIVALTSGAVTLAFCITTVLPVWTKVLENRVDEYRKEVVGLKESIKVSDERSLYFEKRNKALLWDGSISKDAPYPKGFNGVVIGDPISKVDDVYKGAKIEKKKGWVSVDLLGKSEAISVVAYYFDEAQKVNHILYFFRADESSPLKDVDGRVGPSGEAVLSSLRNNYPGSELKCDDDEVRITCSMRTSKYKFKVTSLTYHVDI

Organism: NCBI:txid556534

Mean predicted aligned error: 12.41 Å

Radius of gyration: 36.57 Å; Cα contacts (8 Å, |Δi|>4): 251; chains: 1; bounding box: 86×33×110 Å